Protein AF-A0A6P7H919-F1 (afdb_monomer_lite)

Structure (mmCIF, N/CA/C/O backbone):
data_AF-A0A6P7H919-F1
#
_entry.id   AF-A0A6P7H919-F1
#
loop_
_atom_site.group_PDB
_atom_site.id
_atom_site.type_symbol
_atom_site.label_atom_id
_atom_site.label_alt_id
_atom_site.label_comp_id
_atom_site.label_asym_id
_atom_site.label_entity_id
_atom_site.label_seq_id
_atom_site.pdbx_PDB_ins_code
_atom_site.Cartn_x
_atom_site.Cartn_y
_atom_site.Cartn_z
_atom_site.occupancy
_atom_site.B_iso_or_equiv
_atom_site.auth_seq_id
_atom_site.auth_comp_id
_atom_site.auth_asym_id
_atom_site.auth_atom_id
_atom_site.pdbx_PDB_model_num
ATOM 1 N N . ASP A 1 1 ? 51.868 -1.333 -31.014 1.00 54.66 1 ASP A N 1
ATOM 2 C CA . ASP A 1 1 ? 50.464 -1.769 -31.199 1.00 54.66 1 ASP A CA 1
ATOM 3 C C . ASP A 1 1 ? 49.754 -2.285 -29.950 1.00 54.66 1 ASP A C 1
ATOM 5 O O . ASP A 1 1 ? 48.592 -1.945 -29.772 1.00 54.66 1 ASP A O 1
ATOM 9 N N . LEU A 1 2 ? 50.422 -2.968 -29.011 1.00 53.66 2 LEU A N 1
ATOM 10 C CA . LEU A 1 2 ? 49.782 -3.427 -27.763 1.00 53.66 2 LEU A CA 1
ATOM 11 C C . LEU A 1 2 ? 49.319 -2.273 -26.835 1.00 53.66 2 LEU A C 1
ATOM 13 O O . LEU A 1 2 ? 48.205 -2.287 -26.319 1.00 53.66 2 LEU A O 1
ATOM 17 N N . HIS A 1 3 ? 50.124 -1.213 -26.693 1.00 55.53 3 HIS A N 1
ATOM 18 C CA . HIS A 1 3 ? 49.812 -0.054 -25.835 1.00 55.53 3 HIS A CA 1
ATOM 19 C C . HIS A 1 3 ? 48.612 0.783 -26.335 1.00 55.53 3 HIS A C 1
ATOM 21 O O . HIS A 1 3 ? 47.919 1.405 -25.532 1.00 55.53 3 HIS A O 1
ATOM 27 N N . LYS A 1 4 ? 48.322 0.787 -27.648 1.00 57.50 4 LYS A N 1
ATOM 28 C CA . LYS A 1 4 ? 47.149 1.483 -28.218 1.00 57.50 4 LYS A CA 1
ATOM 29 C C . LYS A 1 4 ? 45.836 0.734 -27.963 1.00 57.50 4 LYS A C 1
ATOM 31 O O . LYS A 1 4 ? 44.796 1.376 -27.897 1.00 57.50 4 LYS A O 1
ATOM 36 N N . SER A 1 5 ? 45.886 -0.589 -27.780 1.00 60.25 5 SER A N 1
ATOM 37 C CA . SER A 1 5 ? 44.698 -1.410 -27.505 1.00 60.25 5 SER A CA 1
ATOM 38 C C . SER A 1 5 ? 44.428 -1.613 -26.009 1.00 60.25 5 SER A C 1
ATOM 40 O O . SER A 1 5 ? 43.283 -1.836 -25.633 1.00 60.25 5 SER A O 1
ATOM 42 N N . ILE A 1 6 ? 45.448 -1.514 -25.147 1.00 66.75 6 ILE A N 1
ATOM 43 C CA . ILE A 1 6 ? 45.303 -1.674 -23.687 1.00 66.75 6 ILE A CA 1
ATOM 44 C C . ILE A 1 6 ? 44.638 -0.450 -23.042 1.00 66.75 6 ILE A C 1
ATOM 46 O O . ILE A 1 6 ? 43.779 -0.606 -22.182 1.00 66.75 6 ILE A O 1
ATOM 50 N N . LEU A 1 7 ? 45.001 0.758 -23.478 1.00 67.06 7 LEU A N 1
ATOM 51 C CA . LEU A 1 7 ? 44.523 2.025 -22.913 1.00 67.06 7 LEU A CA 1
ATOM 52 C C . LEU A 1 7 ? 42.984 2.195 -22.936 1.00 67.06 7 LEU A C 1
ATOM 54 O O . LEU A 1 7 ? 42.427 2.581 -21.909 1.00 67.06 7 LEU A O 1
ATOM 58 N N . PRO A 1 8 ? 42.257 1.870 -24.028 1.00 65.31 8 PRO A N 1
ATOM 59 C CA . PRO A 1 8 ? 40.794 1.926 -24.016 1.00 65.31 8 PRO A CA 1
ATOM 60 C C . PRO A 1 8 ? 40.161 0.826 -23.149 1.00 65.31 8 PRO A C 1
ATOM 62 O O . PRO A 1 8 ? 39.130 1.061 -22.528 1.00 65.31 8 PRO A O 1
ATOM 65 N N . VAL A 1 9 ? 40.779 -0.356 -23.052 1.00 67.62 9 VAL A N 1
ATOM 66 C CA . VAL A 1 9 ? 40.253 -1.479 -22.252 1.00 67.62 9 VAL A CA 1
ATOM 67 C C . VAL A 1 9 ? 40.402 -1.212 -20.753 1.00 67.62 9 VAL A C 1
ATOM 69 O O . VAL A 1 9 ? 39.469 -1.449 -19.986 1.00 67.62 9 VAL A O 1
ATOM 72 N N . THR A 1 10 ? 41.541 -0.668 -20.320 1.00 73.06 10 THR A N 1
ATOM 73 C CA . THR A 1 10 ? 41.746 -0.280 -18.918 1.00 73.06 10 THR A CA 1
ATOM 74 C C . THR A 1 10 ? 40.867 0.907 -18.534 1.00 73.06 10 THR A C 1
ATOM 76 O O . THR A 1 10 ? 40.263 0.880 -17.464 1.00 73.06 10 THR A O 1
ATOM 79 N N . ALA A 1 11 ? 40.702 1.894 -19.422 1.00 66.56 11 ALA A N 1
ATOM 80 C CA . ALA A 1 11 ? 39.763 2.997 -19.219 1.00 66.56 11 ALA A CA 1
ATOM 81 C C . ALA A 1 11 ? 38.312 2.503 -19.078 1.00 66.56 11 ALA A C 1
ATOM 83 O O . ALA A 1 11 ? 37.607 2.947 -18.174 1.00 66.56 11 ALA A O 1
ATOM 84 N N . MET A 1 12 ? 37.888 1.532 -19.897 1.00 64.94 12 MET A N 1
ATOM 85 C CA . MET A 1 12 ? 36.565 0.908 -19.785 1.00 64.94 12 MET A CA 1
ATOM 86 C C . MET A 1 12 ? 36.371 0.182 -18.458 1.00 64.94 12 MET A C 1
ATOM 88 O O . MET A 1 12 ? 35.357 0.392 -17.802 1.00 64.94 12 MET A O 1
ATOM 92 N N . SER A 1 13 ? 37.351 -0.617 -18.030 1.00 68.69 13 SER A N 1
ATOM 93 C CA . SER A 1 13 ? 37.269 -1.353 -16.764 1.00 68.69 13 SER A CA 1
ATOM 94 C C . SER A 1 13 ? 37.198 -0.420 -15.550 1.00 68.69 13 SER A C 1
ATOM 96 O O . SER A 1 13 ? 36.436 -0.680 -14.618 1.00 68.69 13 SER A O 1
ATOM 98 N N . ILE A 1 14 ? 37.972 0.672 -15.558 1.00 72.25 14 ILE A N 1
ATOM 99 C CA . ILE A 1 14 ? 37.976 1.681 -14.488 1.00 72.25 14 ILE A CA 1
ATOM 100 C C . ILE A 1 14 ? 36.636 2.420 -14.452 1.00 72.25 14 ILE A C 1
ATOM 102 O O . ILE A 1 14 ? 36.068 2.621 -13.381 1.00 72.25 14 ILE A O 1
ATOM 106 N N . LEU A 1 15 ? 36.094 2.772 -15.617 1.00 67.69 15 LEU A N 1
ATOM 107 C CA . LEU A 1 15 ? 34.824 3.478 -15.742 1.00 67.69 15 LEU A CA 1
ATOM 108 C C . LEU A 1 15 ? 33.642 2.603 -15.312 1.00 67.69 15 LEU A C 1
ATOM 110 O O . LEU A 1 15 ? 32.792 3.060 -14.555 1.00 67.69 15 LEU A O 1
ATOM 114 N N . THR A 1 16 ? 33.618 1.322 -15.689 1.00 69.06 16 THR A N 1
ATOM 115 C CA . THR A 1 16 ? 32.597 0.378 -15.209 1.00 69.06 16 THR A CA 1
ATOM 116 C C . THR A 1 16 ? 32.689 0.136 -13.704 1.00 69.06 16 THR A C 1
ATOM 118 O O . THR A 1 16 ? 31.658 0.064 -13.040 1.00 69.06 16 THR A O 1
ATOM 121 N N . ALA A 1 17 ? 33.902 0.065 -13.143 1.00 68.62 17 ALA A N 1
ATOM 122 C CA . ALA A 1 17 ? 34.102 -0.091 -11.703 1.00 68.62 17 ALA A CA 1
ATOM 123 C C . ALA A 1 17 ? 33.664 1.162 -10.925 1.00 68.62 17 ALA A C 1
ATOM 125 O O . ALA A 1 17 ? 33.011 1.044 -9.891 1.00 68.62 17 ALA A O 1
ATOM 126 N N . ALA A 1 18 ? 33.954 2.357 -11.449 1.00 65.31 18 ALA A N 1
ATOM 127 C CA . ALA A 1 18 ? 33.509 3.622 -10.872 1.00 65.31 18 ALA A CA 1
ATOM 128 C C . ALA A 1 18 ? 31.978 3.765 -10.914 1.00 65.31 18 ALA A C 1
ATOM 130 O O . ALA A 1 18 ? 31.369 4.154 -9.922 1.00 65.31 18 ALA A O 1
ATOM 131 N N . LEU A 1 19 ? 31.341 3.391 -12.027 1.00 67.88 19 LEU A N 1
ATOM 132 C CA . LEU A 1 19 ? 29.883 3.429 -12.178 1.00 67.88 19 LEU A CA 1
ATOM 133 C C . LEU A 1 19 ? 29.181 2.404 -11.272 1.00 67.88 19 LEU A C 1
ATOM 135 O O . LEU A 1 19 ? 28.144 2.714 -10.694 1.00 67.88 19 LEU A O 1
ATOM 139 N N . PHE A 1 20 ? 29.773 1.224 -11.072 1.00 71.19 20 PHE A N 1
ATOM 140 C CA . PHE A 1 20 ? 29.290 0.235 -10.104 1.00 71.19 20 PHE A CA 1
ATOM 141 C C . PHE A 1 20 ? 29.416 0.726 -8.651 1.00 71.19 20 PHE A C 1
ATOM 143 O O . PHE A 1 20 ? 28.483 0.576 -7.864 1.00 71.19 20 PHE A O 1
ATOM 150 N N . LEU A 1 21 ? 30.529 1.384 -8.306 1.00 69.25 21 LEU A N 1
ATOM 151 C CA . LEU A 1 21 ? 30.731 2.035 -7.006 1.00 69.25 21 LEU A CA 1
ATOM 152 C C . LEU A 1 21 ? 29.724 3.162 -6.752 1.00 69.25 21 LEU A C 1
ATOM 154 O O . LEU A 1 21 ? 29.215 3.278 -5.642 1.00 69.25 21 LEU A O 1
ATOM 158 N N . ILE A 1 22 ? 29.393 3.957 -7.773 1.00 67.69 22 ILE A N 1
ATOM 159 C CA . ILE A 1 22 ? 28.363 5.005 -7.688 1.00 67.69 22 ILE A CA 1
ATOM 160 C C . ILE A 1 22 ? 26.972 4.391 -7.481 1.00 67.69 22 ILE A C 1
ATOM 162 O O . ILE A 1 22 ? 26.182 4.930 -6.713 1.00 67.69 22 ILE A O 1
ATOM 166 N N . LEU A 1 23 ? 26.681 3.249 -8.109 1.00 67.62 23 LEU A N 1
ATOM 167 C CA . LEU A 1 23 ? 25.408 2.534 -7.967 1.00 67.62 23 LEU A CA 1
ATOM 168 C C . LEU A 1 23 ? 25.249 1.924 -6.562 1.00 67.62 23 LEU A C 1
ATOM 170 O O . LEU A 1 23 ? 24.170 1.989 -5.972 1.00 67.62 23 LEU A O 1
ATOM 174 N N . LEU A 1 24 ? 26.340 1.401 -5.993 1.00 70.06 24 LEU A N 1
ATOM 175 C CA . LEU A 1 24 ? 26.410 0.987 -4.589 1.00 70.06 24 LEU A CA 1
ATOM 176 C C . LEU A 1 24 ? 26.258 2.181 -3.638 1.00 70.06 24 LEU A C 1
ATOM 178 O O . LEU A 1 24 ? 25.500 2.104 -2.675 1.00 70.06 24 LEU A O 1
ATOM 182 N N . ALA A 1 25 ? 26.934 3.297 -3.928 1.00 66.88 25 ALA A N 1
ATOM 183 C CA . ALA A 1 25 ? 26.849 4.526 -3.142 1.00 66.88 25 ALA A CA 1
ATOM 184 C C . ALA A 1 25 ? 25.437 5.144 -3.170 1.00 66.88 25 ALA A C 1
ATOM 186 O O . ALA A 1 25 ? 24.974 5.661 -2.157 1.00 66.88 25 ALA A O 1
ATOM 187 N N . SER A 1 26 ? 24.723 5.054 -4.298 1.00 64.75 26 SER A N 1
ATOM 188 C CA . SER A 1 26 ? 23.361 5.584 -4.441 1.00 64.75 26 SER A CA 1
ATOM 189 C C . SER A 1 26 ? 22.301 4.744 -3.725 1.00 64.75 26 SER A C 1
ATOM 191 O O . SER A 1 26 ? 21.194 5.227 -3.517 1.00 64.75 26 SER A O 1
ATOM 193 N N . HIS A 1 27 ? 22.617 3.497 -3.361 1.00 68.94 27 HIS A N 1
ATOM 194 C CA . HIS A 1 27 ? 21.744 2.628 -2.565 1.00 68.94 27 HIS A CA 1
ATOM 195 C C . HIS A 1 27 ? 21.912 2.840 -1.052 1.00 68.94 27 HIS A C 1
ATOM 197 O O . HIS A 1 27 ? 21.235 2.175 -0.266 1.00 68.94 27 HIS A O 1
ATOM 203 N N . PHE A 1 28 ? 22.786 3.758 -0.616 1.00 75.75 28 PHE A N 1
ATOM 204 C CA . PHE A 1 28 ? 22.907 4.075 0.803 1.00 75.75 28 PHE A CA 1
ATOM 205 C C . PHE A 1 28 ? 21.684 4.862 1.306 1.00 75.75 28 PHE A C 1
ATOM 207 O O . PHE A 1 28 ? 21.314 5.875 0.705 1.00 75.75 28 PHE A O 1
ATOM 214 N N . PRO A 1 29 ? 21.100 4.462 2.453 1.00 68.06 29 PRO A N 1
ATOM 215 C CA . PRO A 1 29 ? 19.9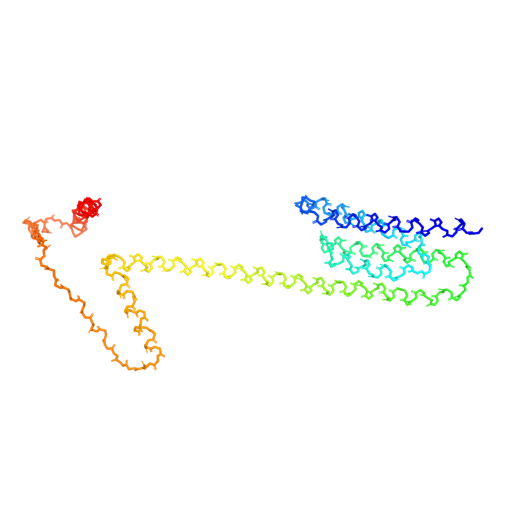11 5.092 3.024 1.00 68.06 29 PRO A CA 1
ATOM 216 C C . PRO A 1 29 ? 19.978 6.629 3.177 1.00 68.06 29 PRO A C 1
ATOM 218 O O . PRO A 1 29 ? 19.001 7.266 2.792 1.00 68.06 29 PRO A O 1
ATOM 221 N N . PRO A 1 30 ? 21.089 7.272 3.612 1.00 66.25 30 PRO A N 1
ATOM 222 C CA . PRO A 1 30 ? 21.135 8.737 3.752 1.00 66.25 30 PRO A CA 1
ATOM 223 C C . PRO A 1 30 ? 21.043 9.509 2.425 1.00 66.25 30 PRO A C 1
ATOM 225 O O . PRO A 1 30 ? 20.627 10.662 2.410 1.00 66.25 30 PRO A O 1
ATOM 228 N N . VAL A 1 31 ? 21.426 8.897 1.300 1.00 65.56 31 VAL A N 1
ATOM 229 C CA . VAL A 1 31 ? 21.299 9.511 -0.036 1.00 65.56 31 VAL A CA 1
ATOM 230 C C . VAL A 1 31 ? 19.865 9.384 -0.555 1.00 65.56 31 VAL A C 1
ATOM 232 O O . VAL A 1 31 ? 19.400 10.243 -1.301 1.00 65.56 31 VAL A O 1
ATOM 235 N N . LEU A 1 32 ? 19.156 8.335 -0.131 1.00 64.44 32 LEU A N 1
ATOM 236 C CA . LEU A 1 32 ? 17.774 8.052 -0.511 1.00 64.44 32 LEU A CA 1
ATOM 237 C C . LEU A 1 32 ? 16.749 8.893 0.269 1.00 64.44 32 LEU A C 1
ATOM 239 O O . LEU A 1 32 ? 15.636 9.081 -0.213 1.00 64.44 32 LEU A O 1
ATOM 243 N N . GLU A 1 33 ? 17.115 9.409 1.448 1.00 76.50 33 GLU A N 1
ATOM 244 C CA . GLU A 1 33 ? 16.242 10.262 2.272 1.00 76.50 33 GLU A CA 1
ATOM 245 C C . GLU A 1 33 ? 15.954 11.630 1.637 1.00 76.50 33 GLU A C 1
ATOM 247 O O . GLU A 1 33 ? 14.913 12.230 1.898 1.00 76.50 33 GLU A O 1
ATOM 252 N N . SER A 1 34 ? 16.851 12.129 0.782 1.00 82.31 34 SER A N 1
ATOM 253 C CA . SER A 1 34 ? 16.663 13.389 0.067 1.00 82.31 34 SER A CA 1
ATOM 254 C C . SER A 1 34 ? 16.408 13.143 -1.414 1.00 82.31 34 SER A C 1
ATOM 256 O O . SER A 1 34 ? 17.284 12.666 -2.139 1.00 82.31 34 SER A O 1
ATOM 258 N N . GLU A 1 35 ? 15.235 13.565 -1.895 1.00 80.94 35 GLU A N 1
ATOM 259 C CA . GLU A 1 35 ? 14.873 13.468 -3.315 1.00 80.94 35 GLU A CA 1
ATOM 260 C C . GLU A 1 35 ? 15.922 14.134 -4.224 1.00 80.94 35 GLU A C 1
ATOM 262 O O . GLU A 1 35 ? 16.258 13.604 -5.280 1.00 80.94 35 GLU A O 1
ATOM 267 N N . ALA A 1 36 ? 16.512 15.257 -3.802 1.00 84.62 36 ALA A N 1
ATOM 268 C CA . ALA A 1 36 ? 17.501 15.986 -4.596 1.00 84.62 36 ALA A CA 1
ATOM 269 C C . ALA A 1 36 ? 18.799 15.187 -4.819 1.00 84.62 36 ALA A C 1
ATOM 271 O O . ALA A 1 36 ? 19.317 15.148 -5.937 1.00 84.62 36 ALA A O 1
ATOM 272 N N . TRP A 1 37 ? 19.316 14.521 -3.782 1.00 83.19 37 TRP A N 1
ATOM 273 C CA . TRP A 1 37 ? 20.546 13.726 -3.880 1.00 83.19 37 TRP A CA 1
ATOM 274 C C . TRP A 1 37 ? 20.334 12.421 -4.657 1.00 83.19 37 TRP A C 1
ATOM 276 O O . TRP A 1 37 ? 21.202 12.022 -5.443 1.00 83.19 37 TRP A O 1
ATOM 286 N N . ALA A 1 38 ? 19.160 11.800 -4.528 1.00 81.56 38 ALA A N 1
ATOM 287 C CA . ALA A 1 38 ? 18.767 10.647 -5.335 1.00 81.56 38 ALA A CA 1
ATOM 288 C C . ALA A 1 38 ? 18.650 11.001 -6.834 1.00 81.56 38 ALA A C 1
ATOM 290 O O . ALA A 1 38 ? 19.143 10.268 -7.696 1.00 81.56 38 ALA A O 1
ATOM 291 N N . LEU A 1 39 ? 18.067 12.161 -7.164 1.00 85.88 39 LEU A N 1
ATOM 292 C CA . LEU A 1 39 ? 17.971 12.656 -8.543 1.00 85.88 39 LEU A CA 1
ATOM 293 C C . LEU A 1 39 ? 19.344 13.025 -9.129 1.00 85.88 39 LEU A C 1
ATOM 295 O O . LEU A 1 39 ? 19.648 12.664 -10.264 1.00 85.88 39 LEU A O 1
ATOM 299 N N . LEU A 1 40 ? 20.196 13.717 -8.369 1.00 85.88 40 LEU A N 1
ATOM 300 C CA . LEU A 1 40 ? 21.532 14.105 -8.835 1.00 85.88 40 LEU A CA 1
ATOM 301 C C . LEU A 1 40 ? 22.430 12.889 -9.083 1.00 85.88 40 LEU A C 1
ATOM 303 O O . LEU A 1 40 ? 23.071 12.801 -10.129 1.00 85.88 40 LEU A O 1
ATOM 307 N N . SER A 1 41 ? 22.456 11.930 -8.156 1.00 82.75 41 SER A N 1
ATOM 308 C CA . SER A 1 41 ? 23.270 10.715 -8.297 1.00 82.75 41 SER A CA 1
ATOM 309 C C . SER A 1 41 ? 22.824 9.852 -9.481 1.00 82.75 41 SER A C 1
ATOM 311 O O . SER A 1 41 ? 23.662 9.392 -10.257 1.00 82.75 41 SER A O 1
ATOM 313 N N . SER A 1 42 ? 21.514 9.696 -9.685 1.00 84.00 42 SER A N 1
ATOM 314 C CA . SER A 1 42 ? 20.961 8.971 -10.834 1.00 84.00 42 SER A CA 1
ATOM 315 C C . SER A 1 42 ? 21.200 9.685 -12.170 1.00 84.00 42 SER A C 1
ATOM 317 O O . SER A 1 42 ? 21.512 9.025 -13.165 1.00 84.00 42 SER A O 1
ATOM 319 N N . LEU A 1 43 ? 21.137 11.019 -12.211 1.00 87.56 43 LEU A N 1
ATOM 320 C CA . LEU A 1 43 ? 21.472 11.807 -13.400 1.00 87.56 43 LEU A CA 1
ATOM 321 C C . LEU A 1 43 ? 22.955 11.676 -13.770 1.00 87.56 43 LEU A C 1
ATOM 323 O O . LEU A 1 43 ? 23.286 11.423 -14.926 1.00 87.56 43 LEU A O 1
ATOM 327 N N . VAL A 1 44 ? 23.854 11.802 -12.790 1.00 86.06 44 VAL A N 1
ATOM 328 C CA . VAL A 1 44 ? 25.304 11.666 -13.005 1.00 86.06 44 VAL A CA 1
ATOM 329 C C . VAL A 1 44 ? 25.657 10.250 -13.454 1.00 86.06 44 VAL A C 1
ATOM 331 O O . VAL A 1 44 ? 26.433 10.084 -14.393 1.00 86.06 44 VAL A O 1
ATOM 334 N N . LEU A 1 45 ? 25.054 9.230 -12.839 1.00 83.50 45 LEU A N 1
ATOM 335 C CA . LEU A 1 45 ? 25.260 7.837 -13.222 1.00 83.50 45 LEU A CA 1
ATOM 336 C C . LEU A 1 45 ? 24.786 7.579 -14.659 1.00 83.50 45 LEU A C 1
ATOM 338 O O . LEU A 1 45 ? 25.532 7.024 -15.462 1.00 83.50 45 LEU A O 1
ATOM 342 N N . THR A 1 46 ? 23.574 8.011 -15.013 1.00 85.88 46 THR A N 1
ATOM 343 C CA . THR A 1 46 ? 23.021 7.800 -16.362 1.00 85.88 46 THR A CA 1
ATOM 344 C C . THR A 1 46 ? 23.804 8.553 -17.432 1.00 85.88 46 THR A C 1
ATOM 346 O O . THR A 1 46 ? 24.138 7.963 -18.461 1.00 85.88 46 THR A O 1
ATOM 349 N N . ALA A 1 47 ? 24.173 9.812 -17.187 1.00 85.88 47 ALA A N 1
ATOM 350 C CA . ALA A 1 47 ? 25.017 10.591 -18.091 1.00 85.88 47 ALA A CA 1
ATOM 351 C C . ALA A 1 47 ? 26.421 9.978 -18.232 1.00 85.88 47 ALA A C 1
ATOM 353 O O . ALA A 1 47 ? 26.925 9.850 -19.347 1.00 85.88 47 ALA A O 1
ATOM 354 N N . GLY A 1 48 ? 27.020 9.536 -17.121 1.00 82.62 48 GLY A N 1
ATOM 355 C CA . GLY A 1 48 ? 28.335 8.900 -17.088 1.00 82.62 48 GLY A CA 1
ATOM 356 C C . GLY A 1 48 ? 28.378 7.587 -17.869 1.00 82.62 48 GLY A C 1
ATOM 357 O O . GLY A 1 48 ? 29.244 7.424 -18.726 1.00 82.62 48 GLY A O 1
ATOM 358 N N . VAL A 1 49 ? 27.417 6.678 -17.644 1.00 81.50 49 VAL A N 1
ATOM 359 C CA . VAL A 1 49 ? 27.311 5.420 -18.411 1.00 81.50 49 VAL A CA 1
ATOM 360 C C . VAL A 1 49 ? 27.047 5.717 -19.888 1.00 81.50 49 VAL A C 1
ATOM 362 O O . VAL A 1 49 ? 27.662 5.104 -20.755 1.00 81.50 49 VAL A O 1
ATOM 365 N N . THR A 1 50 ? 26.161 6.663 -20.205 1.00 85.06 50 THR A N 1
ATOM 366 C CA . THR A 1 50 ? 25.828 6.975 -21.604 1.00 85.06 50 THR A CA 1
ATOM 367 C C . THR A 1 50 ? 27.039 7.537 -22.345 1.00 85.06 50 THR A C 1
ATOM 369 O O . THR A 1 50 ? 27.360 7.058 -23.429 1.00 85.06 50 THR A O 1
ATOM 372 N N . ALA A 1 51 ? 27.764 8.488 -21.747 1.00 82.81 51 ALA A N 1
ATOM 373 C CA . ALA A 1 51 ? 28.985 9.046 -22.322 1.00 82.81 51 ALA A CA 1
ATOM 374 C C . ALA A 1 51 ? 30.091 7.988 -22.465 1.00 82.81 51 ALA A C 1
ATOM 376 O O . ALA A 1 51 ? 30.735 7.919 -23.510 1.00 82.81 51 ALA A O 1
ATOM 377 N N . ALA A 1 52 ? 30.263 7.124 -21.457 1.00 78.50 52 ALA A N 1
ATOM 378 C CA . ALA A 1 52 ? 31.189 5.992 -21.491 1.00 78.50 52 ALA A CA 1
ATOM 379 C C . ALA A 1 52 ? 30.935 5.082 -22.698 1.00 78.50 52 ALA A C 1
ATOM 381 O O . ALA A 1 52 ? 31.840 4.789 -23.478 1.00 78.50 52 ALA A O 1
ATOM 382 N N . MET A 1 53 ? 29.683 4.656 -22.864 1.00 77.56 53 MET A N 1
ATOM 383 C CA . MET A 1 53 ? 29.296 3.724 -23.919 1.00 77.56 53 MET A CA 1
ATOM 384 C C . MET A 1 53 ? 29.363 4.380 -25.300 1.00 77.56 53 MET A C 1
ATOM 386 O O . MET A 1 53 ? 29.790 3.742 -26.258 1.00 77.56 53 MET A O 1
ATOM 390 N N . LEU A 1 54 ? 29.015 5.662 -25.400 1.00 78.00 54 LEU A N 1
ATOM 391 C CA . LEU A 1 54 ? 29.039 6.404 -26.656 1.00 78.00 54 LEU A CA 1
ATOM 392 C C . LEU A 1 54 ? 30.462 6.673 -27.165 1.00 78.00 54 LEU A C 1
ATOM 394 O O . LEU A 1 54 ? 30.711 6.582 -28.363 1.00 78.00 54 LEU A O 1
ATOM 398 N N . LEU A 1 55 ? 31.390 6.992 -26.258 1.00 73.69 55 LEU A N 1
ATOM 399 C CA . LEU A 1 55 ? 32.767 7.342 -26.606 1.00 73.69 55 LEU A CA 1
ATOM 400 C C . LEU A 1 55 ? 33.676 6.116 -26.772 1.00 73.69 55 LEU A C 1
ATOM 402 O O . LEU A 1 55 ? 34.592 6.160 -27.589 1.00 73.69 55 LEU A O 1
ATOM 406 N N . LEU A 1 56 ? 33.454 5.034 -26.010 1.00 67.38 56 LEU A N 1
ATOM 407 C CA . LEU A 1 56 ? 34.384 3.896 -25.965 1.00 67.38 56 LEU A CA 1
ATOM 408 C C . LEU A 1 56 ? 33.847 2.600 -26.599 1.00 67.38 56 LEU A C 1
ATOM 410 O O . LEU A 1 56 ? 34.660 1.762 -26.986 1.00 67.38 56 LEU A O 1
ATOM 414 N N . ALA A 1 57 ? 32.527 2.391 -26.725 1.00 63.53 57 ALA A N 1
ATOM 415 C CA . ALA A 1 57 ? 31.984 1.096 -27.170 1.00 63.53 57 ALA A CA 1
ATOM 416 C C . ALA A 1 57 ? 31.765 0.968 -28.693 1.00 63.53 57 ALA A C 1
ATOM 418 O O . ALA A 1 57 ? 31.556 -0.147 -29.180 1.00 63.53 57 ALA A O 1
ATOM 419 N N . GLY A 1 58 ? 31.833 2.066 -29.460 1.00 66.19 58 GLY A N 1
ATOM 420 C CA . GLY A 1 58 ? 31.729 2.057 -30.927 1.00 66.19 58 GLY A CA 1
ATOM 421 C C . GLY A 1 58 ? 30.573 1.184 -31.449 1.00 66.19 58 GLY A C 1
ATOM 422 O O . GLY A 1 58 ? 29.413 1.402 -31.111 1.00 66.19 58 GLY A O 1
ATOM 423 N N . ARG A 1 59 ? 30.894 0.142 -32.234 1.00 62.25 59 ARG A N 1
ATOM 424 C CA . ARG A 1 59 ? 29.932 -0.796 -32.860 1.00 62.25 59 ARG A CA 1
ATOM 425 C C . ARG A 1 59 ? 29.148 -1.691 -31.882 1.00 62.25 59 ARG A C 1
ATOM 427 O O . ARG A 1 59 ? 28.170 -2.305 -32.300 1.00 62.25 59 ARG A O 1
ATOM 434 N N . HIS A 1 60 ? 29.557 -1.793 -30.614 1.00 69.69 60 HIS A N 1
ATOM 435 C CA . HIS A 1 60 ? 28.912 -2.632 -29.590 1.00 69.69 60 HIS A CA 1
ATOM 436 C C . HIS A 1 60 ? 28.059 -1.839 -28.584 1.00 69.69 60 HIS A C 1
ATOM 438 O O . HIS A 1 60 ? 27.527 -2.425 -27.644 1.00 69.69 60 HIS A O 1
ATOM 444 N N . ALA A 1 61 ? 27.867 -0.534 -28.801 1.00 72.81 61 ALA A N 1
ATOM 445 C CA . ALA A 1 61 ? 27.069 0.343 -27.944 1.00 72.81 61 ALA A CA 1
ATOM 446 C C . ALA A 1 61 ? 25.577 -0.036 -27.722 1.00 72.81 61 ALA A C 1
ATOM 448 O O . ALA A 1 61 ? 25.084 0.242 -26.626 1.00 72.81 61 ALA A O 1
ATOM 449 N N . PRO A 1 62 ? 24.823 -0.675 -28.648 1.00 77.56 62 PRO A N 1
ATOM 450 C CA . PRO A 1 62 ? 23.375 -0.849 -28.452 1.00 77.56 62 PRO A CA 1
ATOM 451 C C . PRO A 1 62 ? 22.998 -1.846 -27.339 1.00 77.56 62 PRO A C 1
ATOM 453 O O . PRO A 1 62 ? 22.003 -1.641 -26.649 1.00 77.56 62 PRO A O 1
ATOM 456 N N . LEU A 1 63 ? 23.798 -2.896 -27.105 1.00 79.56 63 LEU A N 1
ATOM 457 C CA . LEU A 1 63 ? 23.569 -3.896 -26.044 1.00 79.56 63 LEU A CA 1
ATOM 458 C C . LEU A 1 63 ? 23.640 -3.322 -24.613 1.00 79.56 63 LEU A C 1
ATOM 460 O O . LEU A 1 63 ? 22.687 -3.514 -23.855 1.00 79.56 63 LEU A O 1
ATOM 464 N N . PRO A 1 64 ? 24.707 -2.608 -24.206 1.00 81.94 64 PRO A N 1
ATOM 465 C CA . PRO A 1 64 ? 24.764 -2.006 -22.876 1.00 81.94 64 PRO A CA 1
ATOM 466 C C . PRO A 1 64 ? 23.738 -0.880 -22.702 1.00 81.94 64 PRO A C 1
ATOM 468 O O . PRO A 1 64 ? 23.208 -0.710 -21.606 1.00 81.94 64 PRO A O 1
ATOM 471 N N . LEU A 1 65 ? 23.397 -0.147 -23.768 1.00 84.50 65 LEU A N 1
ATOM 472 C CA . LEU A 1 65 ? 22.354 0.879 -23.709 1.00 84.50 65 LEU A CA 1
ATOM 473 C C . LEU A 1 65 ? 20.956 0.285 -23.528 1.00 84.50 65 LEU A C 1
ATOM 475 O O . LEU A 1 65 ? 20.156 0.850 -22.791 1.00 84.50 65 LEU A O 1
ATOM 479 N N . PHE A 1 66 ? 20.675 -0.879 -24.115 1.00 86.88 66 PHE A N 1
ATOM 480 C CA . PHE A 1 66 ? 19.441 -1.619 -23.850 1.00 86.88 66 PHE A CA 1
ATOM 481 C C . PHE A 1 66 ? 19.297 -1.965 -22.360 1.00 86.88 66 PHE A C 1
ATOM 483 O O . PHE A 1 66 ? 18.258 -1.692 -21.757 1.00 86.88 66 PHE A O 1
ATOM 490 N N . ALA A 1 67 ? 20.356 -2.495 -21.740 1.00 85.50 67 ALA A N 1
ATOM 491 C CA . ALA A 1 67 ? 20.362 -2.791 -20.308 1.00 85.50 67 ALA A CA 1
ATOM 492 C C . ALA A 1 67 ? 20.223 -1.517 -19.451 1.00 85.50 67 ALA A C 1
ATOM 494 O O . ALA A 1 67 ? 19.462 -1.505 -18.482 1.00 85.50 67 ALA A O 1
ATOM 495 N N . LEU A 1 68 ? 20.901 -0.429 -19.836 1.00 87.00 68 LEU A N 1
ATOM 496 C CA . LEU A 1 68 ? 20.805 0.867 -19.161 1.00 87.00 68 LEU A CA 1
ATOM 497 C C . LEU A 1 68 ? 19.381 1.438 -19.216 1.00 87.00 68 LEU A C 1
ATOM 499 O O . LEU A 1 68 ? 18.880 1.909 -18.200 1.00 87.00 68 LEU A O 1
ATOM 503 N N . LEU A 1 69 ? 18.709 1.373 -20.369 1.00 89.94 69 LEU A N 1
ATOM 504 C CA . LEU A 1 69 ? 17.332 1.849 -20.519 1.00 89.94 69 LEU A CA 1
ATOM 505 C C . LEU A 1 69 ? 16.366 1.081 -19.619 1.00 89.94 69 LEU A C 1
ATOM 507 O O . LEU A 1 69 ? 15.508 1.696 -18.987 1.00 89.94 69 LEU A O 1
ATOM 511 N N . ILE A 1 70 ? 16.523 -0.239 -19.504 1.00 89.31 70 ILE A N 1
ATOM 512 C CA . ILE A 1 70 ? 15.734 -1.028 -18.552 1.00 89.31 70 ILE A CA 1
ATOM 513 C C . ILE A 1 70 ? 16.040 -0.574 -17.119 1.00 89.31 70 ILE A C 1
ATOM 515 O O . ILE A 1 70 ? 15.109 -0.291 -16.368 1.00 89.31 70 ILE A O 1
ATOM 519 N N . ALA A 1 71 ? 17.315 -0.421 -16.751 1.00 87.31 71 ALA A N 1
ATOM 520 C CA . ALA A 1 71 ? 17.711 0.005 -15.408 1.00 87.31 71 ALA A CA 1
ATOM 521 C C . ALA A 1 71 ? 17.172 1.399 -15.027 1.00 87.31 71 ALA A C 1
ATOM 523 O O . ALA A 1 71 ? 16.722 1.584 -13.897 1.00 87.31 71 ALA A O 1
ATOM 524 N N . ILE A 1 72 ? 17.145 2.357 -15.964 1.00 89.00 72 ILE A N 1
ATOM 525 C CA . ILE A 1 72 ? 16.577 3.703 -15.756 1.00 89.00 72 ILE A CA 1
ATOM 526 C C . ILE A 1 72 ? 15.103 3.629 -15.345 1.00 89.00 72 ILE A C 1
ATOM 528 O O . ILE A 1 72 ? 14.666 4.382 -14.474 1.00 89.00 72 ILE A O 1
ATOM 532 N N . HIS A 1 73 ? 14.331 2.722 -15.946 1.00 89.06 73 HIS A N 1
ATOM 533 C CA . HIS A 1 73 ? 12.907 2.597 -15.641 1.00 89.06 73 HIS A CA 1
ATOM 534 C C . HIS A 1 73 ? 12.636 1.788 -14.370 1.00 89.06 73 HIS A C 1
ATOM 536 O O . HIS A 1 73 ? 11.658 2.087 -13.680 1.00 89.06 73 HIS A O 1
ATOM 542 N N . THR A 1 74 ? 13.465 0.782 -14.066 1.00 86.94 74 THR A N 1
ATOM 543 C CA . THR A 1 74 ? 13.157 -0.231 -13.043 1.00 86.94 74 THR A CA 1
ATOM 544 C C . THR A 1 74 ? 13.939 -0.097 -11.737 1.00 86.94 74 THR A C 1
ATOM 546 O O . THR A 1 74 ? 13.377 -0.405 -10.691 1.00 86.94 74 THR A O 1
ATOM 549 N N . MET A 1 75 ? 15.197 0.355 -11.773 1.00 83.19 75 MET A N 1
ATOM 550 C CA . MET A 1 75 ? 16.116 0.312 -10.621 1.00 83.19 75 MET A CA 1
ATOM 551 C C . MET A 1 75 ? 16.455 1.691 -10.052 1.00 83.19 75 MET A C 1
ATOM 553 O O . MET A 1 75 ? 16.917 1.792 -8.919 1.00 83.19 75 MET A O 1
ATOM 557 N N . LEU A 1 76 ? 16.257 2.760 -10.825 1.00 82.31 76 LEU A N 1
ATOM 558 C CA . LEU A 1 76 ? 16.582 4.111 -10.378 1.00 82.31 76 LEU A CA 1
ATOM 559 C C . LEU A 1 76 ? 15.396 4.755 -9.629 1.00 82.31 76 LEU A C 1
ATOM 561 O O . LEU A 1 76 ? 14.264 4.707 -10.126 1.00 82.31 76 LEU A O 1
ATOM 565 N N . PRO A 1 77 ? 15.642 5.426 -8.484 1.00 82.31 77 PRO A N 1
ATOM 566 C CA . PRO A 1 77 ? 14.622 6.110 -7.683 1.00 82.31 77 PRO A CA 1
ATOM 567 C C . PRO A 1 77 ? 14.224 7.459 -8.314 1.00 82.31 77 PRO A C 1
ATOM 569 O O . PRO A 1 77 ? 14.339 8.521 -7.713 1.00 82.31 77 PRO A O 1
ATOM 572 N N . LEU A 1 78 ? 13.796 7.428 -9.575 1.00 84.50 78 LEU A N 1
ATOM 573 C CA . LEU A 1 78 ? 13.395 8.596 -10.358 1.00 84.50 78 LEU A CA 1
ATOM 574 C C . LEU A 1 78 ? 11.872 8.717 -10.410 1.00 84.50 78 LEU A C 1
ATOM 576 O O . LEU A 1 78 ? 11.158 7.711 -10.411 1.00 84.50 78 LEU A O 1
ATOM 580 N N . SER A 1 79 ? 11.363 9.942 -10.555 1.00 88.38 79 SER A N 1
ATOM 581 C CA . SER A 1 79 ? 9.959 10.161 -10.910 1.00 88.38 79 SER A CA 1
ATOM 582 C C . SER A 1 79 ? 9.675 9.678 -12.341 1.00 88.38 79 SER A C 1
ATOM 584 O O . SER A 1 79 ? 10.568 9.638 -13.192 1.00 88.38 79 SER A O 1
ATOM 586 N N . ARG A 1 80 ? 8.415 9.326 -12.635 1.00 88.38 80 ARG A N 1
ATOM 587 C CA . ARG A 1 80 ? 8.007 8.803 -13.957 1.00 88.38 80 ARG A CA 1
ATOM 588 C C . ARG A 1 80 ? 8.397 9.742 -15.102 1.00 88.38 80 ARG A C 1
ATOM 590 O O . ARG A 1 80 ? 8.909 9.291 -16.121 1.00 88.38 80 ARG A O 1
ATOM 597 N N . ALA A 1 81 ? 8.176 11.044 -14.917 1.00 90.69 81 ALA A N 1
ATOM 598 C CA . ALA A 1 81 ? 8.481 12.056 -15.923 1.00 90.69 81 ALA A CA 1
ATOM 599 C C . ALA A 1 81 ? 9.991 12.182 -16.176 1.00 90.69 81 ALA A C 1
ATOM 601 O O . ALA A 1 81 ? 10.414 12.253 -17.327 1.00 90.69 81 ALA A O 1
ATOM 602 N N . VAL A 1 82 ? 10.808 12.151 -15.116 1.00 91.19 82 VAL A N 1
ATOM 603 C CA . VAL A 1 82 ? 12.269 12.261 -15.235 1.00 91.19 82 VAL A CA 1
ATOM 604 C C . VAL A 1 82 ? 12.867 11.006 -15.873 1.00 91.19 82 VAL A C 1
ATOM 606 O O . VAL A 1 82 ? 13.716 11.124 -16.751 1.00 91.19 82 VAL A O 1
ATOM 609 N N . ALA A 1 83 ? 12.388 9.811 -15.512 1.00 90.88 83 ALA A N 1
ATOM 610 C CA . ALA A 1 83 ? 12.829 8.560 -16.135 1.00 90.88 83 ALA A CA 1
ATOM 611 C C . ALA A 1 83 ? 12.509 8.520 -17.642 1.00 90.88 83 ALA A C 1
ATOM 613 O O . ALA A 1 83 ? 13.369 8.162 -18.448 1.00 90.88 83 ALA A O 1
ATOM 614 N N . MET A 1 84 ? 11.308 8.967 -18.031 1.00 92.31 84 MET A N 1
ATOM 615 C CA . MET A 1 84 ? 10.910 9.113 -19.437 1.00 92.31 84 MET A CA 1
ATOM 616 C C . MET A 1 84 ? 11.801 10.108 -20.183 1.00 92.31 84 MET A C 1
ATOM 618 O O . MET A 1 84 ? 12.328 9.789 -21.249 1.00 92.31 84 MET A O 1
ATOM 622 N N . ALA A 1 85 ? 12.015 11.296 -19.611 1.00 93.06 85 ALA A N 1
ATOM 623 C CA . ALA A 1 85 ? 12.877 12.311 -20.205 1.00 93.06 85 ALA A CA 1
ATOM 624 C C . ALA A 1 85 ? 14.305 11.778 -20.401 1.00 93.06 85 ALA A C 1
ATOM 626 O O . ALA A 1 85 ? 14.835 11.853 -21.506 1.00 93.06 85 ALA A O 1
ATOM 627 N N . LEU A 1 86 ? 14.895 11.142 -19.384 1.00 91.62 86 LEU A N 1
ATOM 628 C CA . LEU A 1 86 ? 16.235 10.558 -19.481 1.00 91.62 86 LEU A CA 1
ATOM 629 C C . LEU A 1 86 ? 16.315 9.450 -20.532 1.00 91.62 86 LEU A C 1
ATOM 631 O O . LEU A 1 86 ? 17.236 9.460 -21.345 1.00 91.62 86 LEU A O 1
ATOM 635 N N . SER A 1 87 ? 15.339 8.540 -20.583 1.00 92.31 87 SER A N 1
ATOM 636 C CA . SER A 1 87 ? 15.296 7.505 -21.619 1.00 92.31 87 SER A CA 1
ATOM 637 C C . SER A 1 87 ? 15.241 8.109 -23.021 1.00 92.31 87 SER A C 1
ATOM 639 O O . SER A 1 87 ? 15.993 7.672 -23.892 1.00 92.31 87 SER A O 1
ATOM 641 N N . THR A 1 88 ? 14.396 9.120 -23.246 1.00 92.62 88 THR A N 1
ATOM 642 C CA . THR A 1 88 ? 14.312 9.780 -24.557 1.00 92.62 88 THR A CA 1
ATOM 643 C C . THR A 1 88 ? 15.621 10.483 -24.915 1.00 92.62 88 THR A C 1
ATOM 645 O O . THR A 1 88 ? 16.136 10.265 -26.009 1.00 92.62 88 THR A O 1
ATOM 648 N N . ILE A 1 89 ? 16.236 11.218 -23.982 1.00 93.06 89 ILE A N 1
ATOM 649 C CA . ILE A 1 89 ? 17.529 11.888 -24.191 1.00 93.06 89 ILE A CA 1
ATOM 650 C C . ILE A 1 89 ? 18.621 10.875 -24.555 1.00 93.06 89 ILE A C 1
ATOM 652 O O . ILE A 1 89 ? 19.343 11.090 -25.526 1.00 93.06 89 ILE A O 1
ATOM 656 N N . VAL A 1 90 ? 18.715 9.750 -23.840 1.00 90.75 90 VAL A N 1
ATOM 657 C CA . VAL A 1 90 ? 19.702 8.691 -24.116 1.00 90.75 90 VAL A CA 1
ATOM 658 C C . VAL A 1 90 ? 19.493 8.086 -25.509 1.00 90.75 90 VAL A C 1
ATOM 660 O O . VAL A 1 90 ? 20.455 7.939 -26.265 1.00 90.75 90 VAL A O 1
ATOM 663 N N . THR A 1 91 ? 18.246 7.782 -25.890 1.00 91.38 91 THR A N 1
ATOM 664 C CA . THR A 1 91 ? 17.942 7.230 -27.225 1.00 91.38 91 THR A CA 1
ATOM 665 C C . THR A 1 91 ? 18.248 8.212 -28.359 1.00 91.38 91 THR A C 1
ATOM 667 O O . THR A 1 91 ? 18.840 7.815 -29.364 1.00 91.38 91 THR A O 1
ATOM 670 N N . VAL A 1 92 ? 17.913 9.497 -28.191 1.00 92.25 92 VAL A N 1
ATOM 671 C CA . VAL A 1 92 ? 18.187 10.552 -29.178 1.00 92.25 92 VAL A CA 1
ATOM 672 C C . VAL A 1 92 ? 19.686 10.813 -29.292 1.00 92.25 92 VAL A C 1
ATOM 674 O O . VAL A 1 92 ? 20.192 10.921 -30.406 1.00 92.25 92 VAL A O 1
ATOM 677 N N . ALA A 1 93 ? 20.410 10.858 -28.171 1.00 89.88 93 ALA A N 1
ATOM 678 C CA . ALA A 1 93 ? 21.859 11.032 -28.162 1.00 89.88 93 ALA A CA 1
ATOM 679 C C . ALA A 1 93 ? 22.564 9.886 -28.903 1.00 89.88 93 ALA A C 1
ATOM 681 O O . ALA A 1 93 ? 23.384 10.140 -29.784 1.00 89.88 93 ALA A O 1
ATOM 682 N N . HIS A 1 94 ? 22.188 8.630 -28.627 1.00 88.06 94 HIS A N 1
ATOM 683 C CA . HIS A 1 94 ? 22.723 7.482 -29.361 1.00 88.06 94 HIS A CA 1
ATOM 684 C C . HIS A 1 94 ? 22.417 7.569 -30.860 1.00 88.06 94 HIS A C 1
ATOM 686 O O . HIS A 1 94 ? 23.299 7.318 -31.683 1.00 88.06 94 HIS A O 1
ATOM 692 N N . LEU A 1 95 ? 21.183 7.926 -31.231 1.00 88.88 95 LEU A N 1
ATOM 693 C CA . LEU A 1 95 ? 20.781 8.041 -32.630 1.00 88.88 95 LEU A CA 1
ATOM 694 C C . LEU A 1 95 ? 21.567 9.142 -33.354 1.00 88.88 95 LEU A C 1
ATOM 696 O O . LEU A 1 95 ? 22.104 8.895 -34.431 1.00 88.88 95 LEU A O 1
ATOM 700 N N . ALA A 1 96 ? 21.694 10.324 -32.747 1.00 89.06 96 ALA A N 1
ATOM 701 C CA . ALA A 1 96 ? 22.433 11.453 -33.304 1.00 89.06 96 ALA A CA 1
ATOM 702 C C . ALA A 1 96 ? 23.905 11.100 -33.550 1.00 89.06 96 ALA A C 1
ATOM 704 O O . ALA A 1 96 ? 24.428 11.328 -34.641 1.00 89.06 96 ALA A O 1
ATOM 705 N N . THR A 1 97 ? 24.562 10.474 -32.574 1.00 84.81 97 THR A N 1
ATOM 706 C CA . THR A 1 97 ? 25.960 10.058 -32.707 1.00 84.81 97 THR A CA 1
ATOM 707 C C . THR A 1 97 ? 26.133 8.909 -33.696 1.00 84.81 97 THR A C 1
ATOM 709 O O . THR A 1 97 ? 27.063 8.936 -34.500 1.00 84.81 97 THR A O 1
ATOM 712 N N . SER A 1 98 ? 25.215 7.939 -33.714 1.00 84.19 98 SER A N 1
ATOM 713 C CA . SER A 1 98 ? 25.226 6.846 -34.696 1.00 84.19 98 SER A CA 1
ATOM 714 C C . SER A 1 98 ? 25.064 7.360 -36.125 1.00 84.19 98 SER A C 1
ATOM 716 O O . SER A 1 98 ? 25.719 6.858 -37.033 1.00 84.19 98 SER A O 1
ATOM 718 N N . ILE A 1 99 ? 24.224 8.375 -36.343 1.00 85.50 99 ILE A N 1
ATOM 719 C CA . ILE A 1 99 ? 24.069 9.023 -37.649 1.00 85.50 99 ILE A CA 1
ATOM 720 C C . ILE A 1 99 ? 25.336 9.812 -38.008 1.00 85.50 99 ILE A C 1
ATOM 722 O O . ILE A 1 99 ? 25.841 9.665 -39.119 1.00 85.50 99 ILE A O 1
ATOM 726 N N . ALA A 1 100 ? 25.887 10.594 -37.074 1.00 85.56 100 ALA A N 1
ATOM 727 C CA . ALA A 1 100 ? 27.090 11.397 -37.301 1.00 85.56 100 ALA A CA 1
ATOM 728 C C . ALA A 1 100 ? 28.310 10.544 -37.693 1.00 85.56 100 ALA A C 1
ATOM 730 O O . ALA A 1 100 ? 28.996 10.870 -38.662 1.00 85.56 100 ALA A O 1
ATOM 731 N N . TYR A 1 101 ? 28.544 9.419 -37.005 1.00 81.25 101 TYR A N 1
ATOM 732 C CA . TYR A 1 101 ? 29.619 8.488 -37.364 1.00 81.25 101 TYR A CA 1
ATOM 733 C C . TYR A 1 101 ? 29.429 7.898 -38.767 1.00 81.25 101 TYR A C 1
ATOM 735 O O . TYR A 1 101 ? 30.384 7.830 -39.535 1.00 81.25 101 TYR A O 1
ATOM 743 N N . ARG A 1 102 ? 28.198 7.520 -39.137 1.00 80.62 102 ARG A N 1
ATOM 744 C CA . ARG A 1 102 ? 27.904 6.903 -40.443 1.00 80.62 102 ARG A CA 1
ATOM 745 C C . ARG A 1 102 ? 28.002 7.895 -41.610 1.00 80.62 102 ARG A C 1
ATOM 747 O O . ARG A 1 102 ? 28.435 7.493 -42.685 1.00 80.62 102 ARG A O 1
ATOM 754 N N . ILE A 1 103 ? 27.655 9.171 -41.398 1.00 81.00 103 ILE A N 1
ATOM 755 C CA . ILE A 1 103 ? 27.860 10.243 -42.392 1.00 81.00 103 ILE A CA 1
ATOM 756 C C . ILE A 1 103 ? 29.355 10.440 -42.666 1.00 81.00 103 ILE A C 1
ATOM 758 O O . ILE A 1 103 ? 29.746 10.604 -43.819 1.00 81.00 103 ILE A O 1
ATOM 762 N N . ASN A 1 104 ? 30.188 10.398 -41.623 1.00 80.81 104 ASN A N 1
ATOM 763 C CA . ASN A 1 104 ? 31.628 10.609 -41.751 1.00 80.81 104 ASN A CA 1
ATOM 764 C C . ASN A 1 104 ? 32.360 9.420 -42.406 1.00 80.81 104 ASN A C 1
ATOM 766 O O . ASN A 1 104 ? 33.346 9.627 -43.105 1.00 80.81 104 ASN A O 1
ATOM 770 N N . ASP A 1 105 ? 31.872 8.190 -42.210 1.00 75.75 105 ASP A N 1
ATOM 771 C CA . ASP A 1 105 ? 32.488 6.971 -42.764 1.00 75.75 105 ASP A CA 1
ATOM 772 C C . ASP A 1 105 ? 32.120 6.696 -44.238 1.00 75.75 105 ASP A C 1
ATOM 774 O O . ASP A 1 105 ? 32.789 5.910 -44.902 1.00 75.75 105 ASP A O 1
ATOM 778 N N . GLY A 1 106 ? 31.058 7.306 -44.783 1.00 65.56 106 GLY A N 1
ATOM 779 C CA . GLY A 1 106 ? 30.723 7.256 -46.220 1.00 65.56 106 GLY A CA 1
ATOM 780 C C . GLY A 1 106 ? 30.317 5.885 -46.801 1.00 65.56 106 GLY A C 1
ATOM 781 O O . GLY A 1 106 ? 30.086 5.779 -48.006 1.00 65.56 106 GLY A O 1
ATOM 782 N N . VAL A 1 107 ? 30.201 4.827 -45.987 1.00 63.19 107 VAL A N 1
ATOM 783 C CA . VAL A 1 107 ? 29.873 3.463 -46.448 1.00 63.19 107 VAL A CA 1
ATOM 784 C C . VAL A 1 107 ? 28.358 3.189 -46.405 1.00 63.19 107 VAL A C 1
ATOM 786 O O . VAL A 1 107 ? 27.743 3.160 -45.339 1.00 63.19 107 VAL A O 1
ATOM 789 N N . LEU A 1 108 ? 27.751 2.900 -47.565 1.00 56.22 108 LEU A N 1
ATOM 790 C CA . LEU A 1 108 ? 26.300 2.691 -47.741 1.00 56.22 108 LEU A CA 1
ATOM 791 C C . LEU A 1 108 ? 25.726 1.489 -46.953 1.00 56.22 108 LEU A C 1
ATOM 793 O O . LEU A 1 108 ? 24.571 1.521 -46.527 1.00 56.22 108 LEU A O 1
ATOM 797 N N . THR A 1 109 ? 26.525 0.441 -46.708 1.00 60.28 109 THR A N 1
ATOM 798 C CA . THR A 1 109 ? 26.103 -0.762 -45.956 1.00 60.28 109 THR A CA 1
ATOM 799 C C . THR A 1 109 ? 25.814 -0.485 -44.477 1.00 60.28 109 THR A C 1
ATOM 801 O O . THR A 1 109 ? 25.108 -1.264 -43.837 1.00 60.28 109 THR A O 1
ATOM 804 N N . ASN A 1 110 ? 26.268 0.650 -43.936 1.00 67.56 110 ASN A N 1
ATOM 805 C CA . ASN A 1 110 ? 26.041 1.017 -42.541 1.00 67.56 110 ASN A CA 1
ATOM 806 C C . ASN A 1 110 ? 24.617 1.536 -42.260 1.00 67.56 110 ASN A C 1
ATOM 808 O O . ASN A 1 110 ? 24.203 1.524 -41.104 1.00 67.56 110 ASN A O 1
ATOM 812 N N . TYR A 1 111 ? 23.828 1.959 -43.252 1.00 74.06 111 TYR A N 1
ATOM 813 C CA . TYR A 1 111 ? 22.487 2.504 -42.980 1.00 74.06 111 TYR A CA 1
ATOM 814 C C . TYR A 1 111 ? 21.449 1.428 -42.629 1.00 74.06 111 TYR A C 1
ATOM 816 O O . TYR A 1 111 ? 20.589 1.662 -41.781 1.00 74.06 111 TYR A O 1
ATOM 824 N N . MET A 1 112 ? 21.561 0.220 -43.194 1.00 78.56 112 MET A N 1
ATOM 825 C CA . MET A 1 112 ? 20.648 -0.892 -42.877 1.00 78.56 112 MET A CA 1
ATOM 826 C C . MET A 1 112 ? 20.772 -1.377 -41.424 1.00 78.56 112 MET A C 1
ATOM 828 O O . MET A 1 112 ? 19.806 -1.903 -40.878 1.00 78.56 112 MET A O 1
ATOM 832 N N . GLN A 1 113 ? 21.921 -1.167 -40.772 1.00 81.56 113 GLN A N 1
ATOM 833 C CA . GLN A 1 113 ? 22.145 -1.574 -39.379 1.00 81.56 113 GLN A CA 1
ATOM 834 C C . GLN A 1 113 ? 21.501 -0.614 -38.356 1.00 81.56 113 GLN A C 1
ATOM 836 O O . GLN A 1 113 ? 21.294 -0.988 -37.207 1.00 81.56 113 GLN A O 1
ATOM 841 N N . LEU A 1 114 ? 21.105 0.594 -38.769 1.00 83.94 114 LEU A N 1
ATOM 842 C CA . LEU A 1 114 ? 20.467 1.578 -37.887 1.00 83.94 114 LEU A CA 1
ATOM 843 C C . LEU A 1 114 ? 19.042 1.170 -37.470 1.00 83.94 114 LEU A C 1
ATOM 845 O O . LEU A 1 114 ? 18.592 1.453 -36.358 1.00 83.94 114 LEU A O 1
ATOM 849 N N . ILE A 1 115 ? 18.326 0.486 -38.363 1.00 86.75 115 ILE A N 1
ATOM 850 C CA . ILE A 1 115 ? 16.951 0.030 -38.134 1.00 86.75 115 ILE A CA 1
ATOM 851 C C . ILE A 1 115 ? 16.884 -0.967 -36.961 1.00 86.75 115 ILE A C 1
ATOM 853 O O . ILE A 1 115 ? 16.151 -0.700 -36.012 1.00 86.75 115 ILE A O 1
ATOM 857 N N . PRO A 1 116 ? 17.650 -2.077 -36.936 1.00 88.38 116 PRO A N 1
ATOM 858 C CA . PRO A 1 116 ? 17.603 -2.999 -35.803 1.00 88.38 116 PRO A CA 1
ATOM 859 C C . PRO A 1 116 ? 18.099 -2.366 -34.492 1.00 88.38 116 PRO A C 1
ATOM 861 O O . PRO A 1 116 ? 17.539 -2.663 -33.441 1.00 88.38 116 PRO A O 1
ATOM 864 N N . GLU A 1 117 ? 19.084 -1.460 -34.531 1.00 86.88 117 GLU A N 1
ATOM 865 C CA . GLU A 1 117 ? 19.563 -0.736 -33.340 1.00 86.88 117 GLU A CA 1
ATOM 866 C C . GLU A 1 117 ? 18.465 0.144 -32.721 1.00 86.88 117 GLU A C 1
ATOM 868 O O . GLU A 1 117 ? 18.246 0.121 -31.509 1.00 86.88 117 GLU A O 1
ATOM 873 N N . THR A 1 118 ? 17.732 0.892 -33.549 1.00 88.25 118 THR A N 1
ATOM 874 C CA . THR A 1 118 ? 16.625 1.744 -33.084 1.00 88.25 118 THR A CA 1
ATOM 875 C C . THR A 1 118 ? 15.444 0.924 -32.578 1.00 88.25 118 THR A C 1
ATOM 877 O O . THR A 1 118 ? 14.925 1.211 -31.500 1.00 88.25 118 THR A O 1
ATOM 880 N N . VAL A 1 119 ? 15.061 -0.139 -33.292 1.00 91.94 119 VAL A N 1
ATOM 881 C CA . VAL A 1 119 ? 14.004 -1.070 -32.861 1.00 91.94 119 VAL A CA 1
ATOM 882 C C . VAL A 1 119 ? 14.349 -1.700 -31.509 1.00 91.94 119 VAL A C 1
ATOM 884 O O . VAL A 1 119 ? 13.498 -1.768 -30.622 1.00 91.94 119 VAL A O 1
ATOM 887 N N . MET A 1 120 ? 15.606 -2.099 -31.314 1.00 91.75 120 MET A N 1
ATOM 888 C CA . MET A 1 120 ? 16.082 -2.658 -30.053 1.00 91.75 120 MET A CA 1
ATOM 889 C C . MET A 1 120 ? 15.964 -1.653 -28.897 1.00 91.75 120 MET A C 1
ATOM 891 O O . MET A 1 120 ? 15.425 -2.004 -27.848 1.00 91.75 120 MET A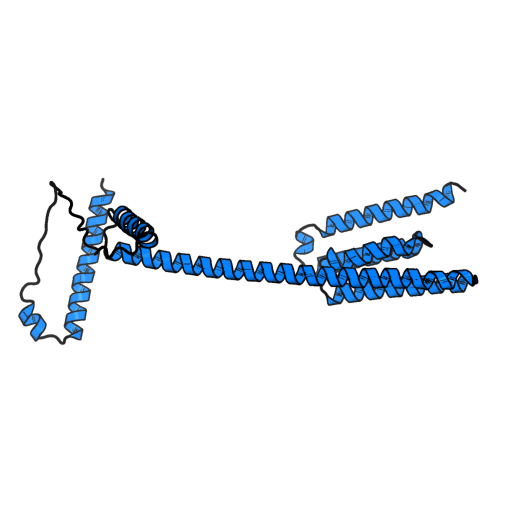 O 1
ATOM 895 N N . LEU A 1 121 ? 16.383 -0.397 -29.079 1.00 90.56 121 LEU A N 1
ATOM 896 C CA . LEU A 1 121 ? 16.262 0.629 -28.034 1.00 90.56 121 LEU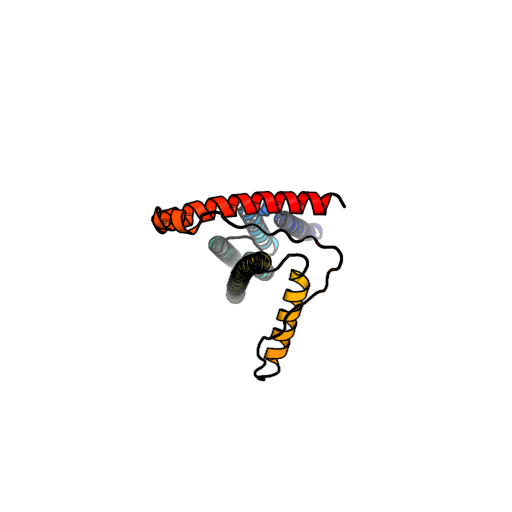 A CA 1
ATOM 897 C C . LEU A 1 121 ? 14.799 0.964 -27.705 1.00 90.56 121 LEU A C 1
ATOM 899 O O . LEU A 1 121 ? 14.448 1.074 -26.531 1.00 90.56 121 LEU A O 1
ATOM 903 N N . ILE A 1 122 ? 13.930 1.044 -28.718 1.00 92.88 122 ILE A N 1
ATOM 904 C CA . ILE A 1 122 ? 12.487 1.248 -28.520 1.00 92.88 122 ILE A CA 1
ATOM 905 C C . ILE A 1 122 ? 11.897 0.092 -27.706 1.00 92.88 122 ILE A C 1
ATOM 907 O O . ILE A 1 122 ? 11.160 0.323 -26.747 1.00 92.88 122 ILE A O 1
ATOM 911 N N . SER A 1 123 ? 12.266 -1.152 -28.029 1.00 94.06 123 SER A N 1
ATOM 912 C CA . SER A 1 123 ? 11.795 -2.327 -27.287 1.00 94.06 123 SER A CA 1
ATOM 913 C C . SER A 1 123 ? 12.244 -2.319 -25.818 1.00 94.06 123 SER A C 1
ATOM 915 O O . SER A 1 123 ? 11.474 -2.724 -24.942 1.00 94.06 123 SER A O 1
ATOM 917 N N . ALA A 1 124 ? 13.437 -1.785 -25.524 1.00 91.38 124 ALA A N 1
ATOM 918 C CA . ALA A 1 124 ? 13.939 -1.608 -24.161 1.00 91.38 124 ALA A CA 1
ATOM 919 C C . ALA A 1 124 ? 13.076 -0.615 -23.374 1.00 91.38 124 ALA A C 1
ATOM 921 O O . ALA A 1 124 ? 12.646 -0.917 -22.260 1.00 91.38 124 ALA A O 1
ATOM 922 N N . SER A 1 125 ? 12.782 0.547 -23.968 1.00 93.12 125 SER A N 1
ATOM 923 C CA . SER A 1 125 ? 11.936 1.573 -23.353 1.00 93.12 125 SER A CA 1
ATOM 924 C C . SER A 1 125 ? 10.513 1.066 -23.120 1.00 93.12 125 SER A C 1
ATOM 926 O O . SER A 1 125 ? 9.981 1.233 -22.026 1.00 93.12 125 SER A O 1
ATOM 928 N N . CYS A 1 126 ? 9.908 0.372 -24.091 1.00 94.19 126 CYS A N 1
ATOM 929 C CA . CYS A 1 126 ? 8.585 -0.233 -23.919 1.00 94.19 126 CYS A CA 1
ATOM 930 C C . CYS A 1 126 ? 8.567 -1.264 -22.780 1.00 94.19 126 CYS A C 1
ATOM 932 O O . CYS A 1 126 ? 7.677 -1.226 -21.930 1.00 94.19 126 CYS A O 1
ATOM 934 N N . THR A 1 127 ? 9.565 -2.153 -22.729 1.00 94.75 127 THR A N 1
ATOM 935 C CA . THR A 1 127 ? 9.678 -3.180 -21.680 1.00 94.75 127 THR A CA 1
ATOM 936 C C . THR A 1 127 ? 9.885 -2.551 -20.302 1.00 94.75 127 THR A C 1
ATOM 938 O O . THR A 1 127 ? 9.218 -2.932 -19.340 1.00 94.75 127 THR A O 1
ATOM 941 N N . GLY A 1 128 ? 10.764 -1.549 -20.205 1.00 92.81 128 GLY A N 1
ATOM 942 C CA . GLY A 1 128 ? 11.014 -0.808 -18.971 1.00 92.81 128 GLY A CA 1
ATOM 943 C C . GLY A 1 128 ? 9.761 -0.103 -18.449 1.00 92.81 128 GLY A C 1
ATOM 944 O O . GLY A 1 128 ? 9.455 -0.196 -17.260 1.00 92.81 128 GLY A O 1
ATOM 945 N N . LEU A 1 129 ? 8.991 0.537 -19.335 1.00 92.69 129 LEU A N 1
ATOM 946 C CA . LEU A 1 129 ? 7.733 1.194 -18.974 1.00 92.69 129 LEU A CA 1
ATOM 947 C C . LEU A 1 129 ? 6.660 0.213 -18.521 1.00 92.69 129 LEU A C 1
ATOM 949 O O . LEU A 1 129 ? 5.991 0.466 -17.520 1.00 92.69 129 LEU A O 1
ATOM 953 N N . TYR A 1 130 ? 6.518 -0.909 -19.225 1.00 94.69 130 TYR A N 1
ATOM 954 C CA . TYR A 1 130 ? 5.585 -1.960 -18.842 1.00 94.69 130 TYR A CA 1
ATOM 955 C C . TYR A 1 130 ? 5.908 -2.513 -17.450 1.00 94.69 130 TYR A C 1
ATOM 957 O O . TYR A 1 130 ? 5.029 -2.564 -16.589 1.00 94.69 130 TYR A O 1
ATOM 965 N N . TYR A 1 131 ? 7.177 -2.860 -17.204 1.00 93.94 131 TYR A N 1
ATOM 966 C CA . TYR A 1 131 ? 7.609 -3.375 -15.906 1.00 93.94 131 TYR A CA 1
ATOM 967 C C . TYR A 1 131 ? 7.367 -2.355 -14.794 1.00 93.94 131 TYR A C 1
ATOM 969 O O . TYR A 1 131 ? 6.804 -2.698 -13.758 1.00 93.94 131 TYR A O 1
ATOM 977 N N . ARG A 1 132 ? 7.730 -1.088 -15.026 1.00 91.50 132 ARG A N 1
ATOM 978 C CA . ARG A 1 132 ? 7.520 -0.011 -14.056 1.00 91.50 132 ARG A CA 1
ATOM 979 C C . ARG A 1 132 ? 6.041 0.200 -13.735 1.00 91.50 132 ARG A C 1
ATOM 981 O O . ARG A 1 132 ? 5.681 0.373 -12.575 1.00 91.50 132 ARG A O 1
ATOM 988 N N . HIS A 1 133 ? 5.179 0.169 -14.748 1.00 92.50 133 HIS A N 1
ATOM 989 C CA . HIS A 1 133 ? 3.742 0.262 -14.532 1.00 92.50 133 HIS A CA 1
ATOM 990 C C . HIS A 1 133 ? 3.248 -0.900 -13.661 1.00 92.50 133 HIS A C 1
ATOM 992 O O . HIS A 1 133 ? 2.563 -0.676 -12.664 1.00 92.50 133 HIS A O 1
ATOM 998 N N . MET A 1 134 ? 3.661 -2.132 -13.976 1.00 94.88 134 MET A N 1
ATOM 999 C CA . MET A 1 134 ? 3.323 -3.311 -13.179 1.00 94.88 134 MET A CA 1
ATOM 1000 C C . MET A 1 134 ? 3.789 -3.202 -11.721 1.00 94.88 134 MET A C 1
ATOM 1002 O O . MET A 1 134 ? 3.017 -3.523 -10.815 1.00 94.88 134 MET A O 1
ATOM 1006 N N . THR A 1 135 ? 5.023 -2.756 -11.470 1.00 92.50 135 THR A N 1
ATOM 1007 C CA . THR A 1 135 ? 5.554 -2.645 -10.103 1.00 92.50 135 THR A CA 1
ATOM 1008 C C . THR A 1 135 ? 4.866 -1.544 -9.309 1.00 92.50 135 THR A C 1
ATOM 1010 O O . THR A 1 135 ? 4.524 -1.762 -8.152 1.00 92.50 135 THR A O 1
ATOM 1013 N N . GLU A 1 136 ? 4.588 -0.387 -9.908 1.00 90.94 136 GLU A N 1
ATOM 1014 C CA . GLU A 1 136 ? 3.868 0.701 -9.236 1.00 90.94 136 GLU A CA 1
ATOM 1015 C C . GLU A 1 136 ? 2.423 0.309 -8.886 1.00 90.94 136 GLU A C 1
ATOM 1017 O O . GLU A 1 136 ? 1.930 0.649 -7.808 1.00 90.94 136 GLU A O 1
ATOM 1022 N N . GLU A 1 137 ? 1.746 -0.444 -9.758 1.00 94.69 137 GLU A N 1
ATOM 1023 C CA . GLU A 1 137 ? 0.443 -1.043 -9.459 1.00 94.69 137 GLU A CA 1
ATOM 1024 C C . GLU A 1 137 ? 0.533 -2.042 -8.301 1.00 94.69 137 GLU A C 1
ATOM 1026 O O . GLU A 1 137 ? -0.275 -1.984 -7.371 1.00 94.69 137 GLU A O 1
ATOM 1031 N N . ALA A 1 138 ? 1.529 -2.932 -8.322 1.00 95.19 138 ALA A N 1
ATOM 1032 C CA . ALA A 1 138 ? 1.751 -3.904 -7.257 1.00 95.19 138 ALA A CA 1
ATOM 1033 C C . ALA A 1 138 ? 2.037 -3.217 -5.911 1.00 95.19 138 ALA A C 1
ATOM 1035 O O . ALA A 1 138 ? 1.391 -3.535 -4.914 1.00 95.19 138 ALA A O 1
ATOM 1036 N N . HIS A 1 139 ? 2.924 -2.219 -5.880 1.00 94.19 139 HIS A N 1
ATOM 1037 C CA . HIS A 1 139 ? 3.227 -1.445 -4.675 1.00 94.19 139 HIS A CA 1
ATOM 1038 C C . HIS A 1 139 ? 2.004 -0.699 -4.148 1.00 94.19 139 HIS A C 1
ATOM 1040 O O . HIS A 1 139 ? 1.747 -0.732 -2.944 1.00 94.19 139 HIS A O 1
ATOM 1046 N N . ARG A 1 140 ? 1.210 -0.075 -5.028 1.00 95.44 140 ARG A N 1
ATOM 1047 C CA . ARG A 1 140 ? -0.013 0.622 -4.612 1.00 95.44 140 ARG A CA 1
ATOM 1048 C C . ARG A 1 140 ? -1.033 -0.342 -4.017 1.00 95.44 140 ARG A C 1
ATOM 1050 O O . ARG A 1 140 ? -1.613 -0.036 -2.979 1.00 95.44 140 ARG A O 1
ATOM 1057 N N . ARG A 1 141 ? -1.230 -1.509 -4.636 1.00 96.19 141 ARG A N 1
ATOM 1058 C CA . ARG A 1 141 ? -2.128 -2.552 -4.116 1.00 96.19 141 ARG A CA 1
ATOM 1059 C C . ARG A 1 141 ? -1.671 -3.049 -2.750 1.00 96.19 141 ARG A C 1
ATOM 1061 O O . ARG A 1 141 ? -2.493 -3.114 -1.842 1.00 96.19 141 ARG A O 1
ATOM 1068 N N . THR A 1 142 ? -0.380 -3.329 -2.580 1.00 96.94 142 THR A N 1
ATOM 1069 C CA . THR A 1 142 ? 0.177 -3.752 -1.288 1.00 96.94 142 THR A CA 1
ATOM 1070 C C . THR A 1 142 ? 0.023 -2.664 -0.231 1.00 96.94 142 THR A C 1
ATOM 1072 O O . THR A 1 142 ? -0.407 -2.956 0.876 1.00 96.94 142 THR A O 1
ATOM 1075 N N . PHE A 1 143 ? 0.297 -1.400 -0.562 1.00 97.56 143 PHE A N 1
ATOM 1076 C CA . PHE A 1 143 ? 0.141 -0.288 0.376 1.00 97.56 143 PHE A CA 1
ATOM 1077 C C . PHE A 1 143 ? -1.312 -0.109 0.831 1.00 97.56 143 PHE A C 1
ATOM 1079 O O . PHE A 1 143 ? -1.581 -0.017 2.028 1.00 97.56 143 PHE A O 1
ATOM 1086 N N . VAL A 1 144 ? -2.257 -0.106 -0.116 1.00 97.62 144 VAL A N 1
ATOM 1087 C CA . VAL A 1 144 ? -3.692 -0.018 0.192 1.00 97.62 144 VAL A CA 1
ATOM 1088 C C . VAL A 1 144 ? -4.137 -1.225 1.019 1.00 97.62 144 VAL A C 1
ATOM 1090 O O . VAL A 1 144 ? -4.792 -1.041 2.040 1.00 97.62 144 VAL A O 1
ATOM 1093 N N . GLY A 1 145 ? -3.722 -2.439 0.644 1.00 97.88 145 GLY A N 1
ATOM 1094 C CA . GLY A 1 145 ? -4.020 -3.659 1.395 1.00 97.88 145 GLY A CA 1
ATOM 1095 C C . GLY A 1 145 ? -3.498 -3.612 2.833 1.00 97.88 145 GLY A C 1
ATOM 1096 O O . GLY A 1 145 ? -4.243 -3.906 3.767 1.00 97.88 145 GLY A O 1
ATOM 1097 N N . THR A 1 146 ? -2.255 -3.168 3.033 1.00 97.69 146 THR A N 1
ATOM 1098 C CA . THR A 1 146 ? -1.665 -2.981 4.366 1.00 97.69 146 THR A CA 1
ATOM 1099 C C . THR A 1 146 ? -2.433 -1.940 5.173 1.00 97.69 146 THR A C 1
ATOM 1101 O O . THR A 1 146 ? -2.752 -2.192 6.332 1.00 97.69 146 THR A O 1
ATOM 1104 N N . ARG A 1 147 ? -2.797 -0.800 4.570 1.00 98.06 147 ARG A N 1
ATOM 1105 C CA . ARG A 1 147 ? -3.587 0.240 5.243 1.00 98.06 147 ARG A CA 1
ATOM 1106 C C . ARG A 1 147 ? -4.946 -0.287 5.707 1.00 98.06 147 ARG A C 1
ATOM 1108 O O . ARG A 1 147 ? -5.277 -0.130 6.877 1.00 98.06 147 ARG A O 1
ATOM 1115 N N . THR A 1 148 ? -5.707 -0.931 4.822 1.00 97.62 148 THR A N 1
ATOM 1116 C CA . THR A 1 148 ? -7.026 -1.498 5.154 1.00 97.62 148 THR A CA 1
ATOM 1117 C C . THR A 1 148 ? -6.924 -2.585 6.226 1.00 97.62 148 THR A C 1
ATOM 1119 O O . THR A 1 148 ? -7.772 -2.658 7.118 1.00 97.62 148 THR A O 1
ATOM 1122 N N . CYS A 1 149 ? -5.872 -3.409 6.179 1.00 97.50 149 CYS A N 1
ATOM 1123 C CA . CYS A 1 149 ? -5.590 -4.403 7.213 1.00 97.50 149 CYS A CA 1
ATOM 1124 C C . CYS A 1 149 ? -5.361 -3.740 8.579 1.00 97.50 149 CYS A C 1
ATOM 1126 O O . CYS A 1 149 ? -5.999 -4.129 9.556 1.00 97.50 149 CYS A O 1
ATOM 1128 N N . ILE A 1 150 ? -4.508 -2.712 8.646 1.00 98.19 150 ILE A N 1
ATOM 1129 C CA . ILE A 1 150 ? -4.229 -1.972 9.886 1.00 98.19 150 ILE A CA 1
ATOM 1130 C C . ILE A 1 150 ? -5.502 -1.321 10.431 1.00 98.19 150 ILE A C 1
ATOM 1132 O O . ILE A 1 150 ? -5.804 -1.482 11.608 1.00 98.19 150 ILE A O 1
ATOM 1136 N N . GLU A 1 151 ? -6.275 -0.639 9.586 1.00 97.94 151 GLU A N 1
ATOM 1137 C CA . GLU A 1 151 ? -7.531 0.008 9.985 1.00 97.94 151 GLU A CA 1
ATOM 1138 C C . GLU A 1 151 ? -8.522 -0.997 10.589 1.00 97.94 151 GLU A C 1
ATOM 1140 O O . GLU A 1 151 ? -9.068 -0.771 11.670 1.00 97.94 151 GLU A O 1
ATOM 1145 N N . SER A 1 152 ? -8.681 -2.155 9.943 1.00 97.75 152 SER A N 1
ATOM 1146 C CA . SER A 1 152 ? -9.539 -3.233 10.445 1.00 97.75 152 SER A CA 1
ATOM 1147 C C . SER A 1 152 ? -9.035 -3.793 11.776 1.00 97.75 152 SER A C 1
ATOM 1149 O O . SER A 1 152 ? -9.839 -4.073 12.662 1.00 97.75 152 SER A O 1
ATOM 1151 N N . ARG A 1 153 ? -7.712 -3.939 11.947 1.00 96.88 153 ARG A N 1
ATOM 1152 C CA . ARG A 1 153 ? -7.124 -4.397 13.216 1.00 96.88 153 ARG A CA 1
ATOM 1153 C C . ARG A 1 153 ? -7.357 -3.411 14.351 1.00 96.88 153 ARG A C 1
ATOM 1155 O O . ARG A 1 153 ? -7.730 -3.841 15.433 1.00 96.88 153 ARG A O 1
ATOM 1162 N N . VAL A 1 154 ? -7.167 -2.117 14.105 1.00 97.69 154 VAL A N 1
ATOM 1163 C CA . VAL A 1 154 ? -7.413 -1.074 15.113 1.00 97.69 154 VAL A CA 1
ATOM 1164 C C . VAL A 1 154 ? -8.879 -1.078 15.537 1.00 97.69 154 VAL A C 1
ATOM 1166 O O . VAL A 1 154 ? -9.173 -1.063 16.729 1.00 97.69 154 VAL A O 1
ATOM 1169 N N . LYS A 1 155 ? -9.803 -1.162 14.572 1.00 97.12 155 LYS A N 1
ATOM 1170 C CA . LYS A 1 155 ? -11.236 -1.250 14.864 1.00 97.12 155 LYS A CA 1
ATOM 1171 C C . LYS A 1 155 ? -11.574 -2.487 15.704 1.00 97.12 155 LYS A C 1
ATOM 1173 O O . LYS A 1 155 ? -12.304 -2.366 16.682 1.00 97.12 155 LYS A O 1
ATOM 1178 N N . LEU A 1 156 ? -11.012 -3.644 15.351 1.00 97.69 156 LEU A N 1
ATOM 1179 C CA . LEU A 1 156 ? -11.215 -4.894 16.086 1.00 97.69 156 LEU A CA 1
ATOM 1180 C C . LEU A 1 156 ? -10.715 -4.801 17.536 1.00 97.69 156 LEU A C 1
ATOM 1182 O O . LEU A 1 156 ? -11.409 -5.256 18.440 1.00 97.69 156 LEU A O 1
ATOM 1186 N N . GLU A 1 157 ? -9.531 -4.226 17.773 1.00 96.69 157 GLU A N 1
ATOM 1187 C CA . GLU A 1 157 ? -9.010 -4.058 19.139 1.00 96.69 157 GLU A CA 1
ATOM 1188 C C . GLU A 1 157 ? -9.891 -3.107 19.962 1.00 96.69 157 GLU A C 1
ATOM 1190 O O . GLU A 1 157 ? -10.196 -3.416 21.108 1.00 96.69 157 GLU A O 1
ATOM 1195 N N . CYS A 1 158 ? -10.394 -2.017 19.374 1.00 96.31 158 CYS A N 1
ATOM 1196 C CA . CYS A 1 158 ? -11.311 -1.105 20.066 1.00 96.31 158 CYS A CA 1
ATOM 1197 C C . CYS A 1 158 ? -12.639 -1.785 20.454 1.00 96.31 158 CYS A C 1
ATOM 1199 O O . CYS A 1 158 ? -13.086 -1.673 21.595 1.00 96.31 158 CYS A O 1
ATOM 1201 N N . GLU A 1 159 ? -13.254 -2.538 19.533 1.00 95.69 159 GLU A N 1
ATOM 1202 C CA . GLU A 1 159 ? -14.479 -3.303 19.820 1.00 95.69 159 GLU A CA 1
ATOM 1203 C C . GLU A 1 159 ? -14.238 -4.375 20.897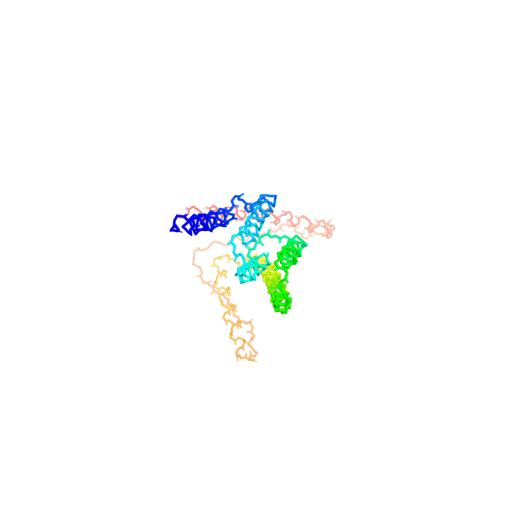 1.00 95.69 159 GLU A C 1
ATOM 1205 O O . GLU A 1 159 ? -15.079 -4.584 21.773 1.00 95.69 159 GLU A O 1
ATOM 1210 N N . LYS A 1 160 ? -13.066 -5.020 20.877 1.00 92.19 160 LYS A N 1
ATOM 1211 C CA . LYS A 1 160 ? -12.651 -5.997 21.889 1.00 92.19 160 LYS A CA 1
ATOM 1212 C C . LYS A 1 160 ? -12.460 -5.354 23.265 1.00 92.19 160 LYS A C 1
ATOM 1214 O O . LYS A 1 160 ? -12.952 -5.907 24.244 1.00 92.19 160 LYS A O 1
ATOM 1219 N N . GLU A 1 161 ? -11.791 -4.206 23.357 1.00 92.94 161 GLU A N 1
ATOM 1220 C CA . GLU A 1 161 ? -11.637 -3.458 24.614 1.00 92.94 161 GLU A CA 1
ATOM 1221 C C . GLU A 1 161 ? -13.000 -3.049 25.186 1.00 92.94 161 GLU A C 1
ATOM 1223 O O . GLU A 1 161 ? -13.268 -3.260 26.371 1.00 92.94 161 GLU A O 1
ATOM 1228 N N . GLN A 1 162 ? -13.902 -2.545 24.336 1.00 92.00 162 GLN A N 1
ATOM 1229 C CA . GLN A 1 162 ? -15.265 -2.205 24.741 1.00 92.00 162 GLN A CA 1
ATOM 1230 C C . GLN A 1 162 ? -16.027 -3.439 25.247 1.00 92.00 162 GLN A C 1
ATOM 1232 O O . GLN A 1 162 ? -16.706 -3.370 26.273 1.00 92.00 162 GLN A O 1
ATOM 1237 N N . GLN A 1 163 ? -15.902 -4.582 24.567 1.00 86.62 163 GLN A N 1
ATOM 1238 C CA . GLN A 1 163 ? -16.508 -5.838 25.006 1.00 86.62 163 GLN A CA 1
ATOM 1239 C C . GLN A 1 163 ? -15.951 -6.302 26.361 1.00 86.62 163 GLN A C 1
ATOM 1241 O O . GLN A 1 163 ? -16.719 -6.756 27.209 1.00 86.62 163 GLN A O 1
ATOM 1246 N N . GLU A 1 164 ? -14.641 -6.192 26.591 1.00 85.88 164 GLU A N 1
ATOM 1247 C CA . GLU A 1 164 ? -14.016 -6.560 27.867 1.00 85.88 164 GLU A CA 1
ATOM 1248 C C . GLU A 1 164 ? -14.461 -5.638 29.007 1.00 85.88 164 GLU A C 1
ATOM 1250 O O . GLU A 1 164 ? -14.788 -6.125 30.091 1.00 85.88 164 GLU A O 1
ATOM 1255 N N . GLN A 1 165 ? -14.575 -4.333 28.751 1.00 87.12 165 GLN A N 1
ATOM 1256 C CA . GLN A 1 165 ? -15.100 -3.375 29.723 1.00 87.12 165 GLN A CA 1
ATOM 1257 C C . GLN A 1 165 ? -16.564 -3.667 30.083 1.00 87.12 165 GLN A C 1
ATOM 1259 O O . GLN A 1 165 ? -16.928 -3.633 31.258 1.00 87.12 165 GLN A O 1
ATOM 1264 N N . LEU A 1 166 ? -17.400 -3.985 29.089 1.00 88.06 166 LEU A N 1
ATOM 1265 C CA . LEU A 1 166 ? -18.798 -4.365 29.311 1.00 88.06 166 LEU A CA 1
ATOM 1266 C C . LEU A 1 166 ? -18.929 -5.695 30.064 1.00 88.06 166 LEU A C 1
ATOM 1268 O O . LEU A 1 166 ? -19.838 -5.859 30.872 1.00 88.06 166 LEU A O 1
ATOM 1272 N N . LEU A 1 167 ? -18.029 -6.649 29.825 1.00 84.62 167 LEU A N 1
ATOM 1273 C CA . LEU A 1 167 ? -18.025 -7.912 30.557 1.00 84.62 167 LEU A CA 1
ATOM 1274 C C . LEU A 1 167 ? -17.658 -7.692 32.033 1.00 84.62 167 LEU A C 1
ATOM 1276 O O . LEU A 1 167 ? -18.306 -8.258 32.912 1.00 84.62 167 LEU A O 1
ATOM 1280 N N . LEU A 1 168 ? -16.665 -6.842 32.310 1.00 80.44 168 LEU A N 1
ATOM 1281 C CA . LEU A 1 168 ? -16.206 -6.535 33.669 1.00 80.44 168 LEU A CA 1
ATOM 1282 C C . LEU A 1 168 ? -17.146 -5.612 34.457 1.00 80.44 168 LEU A C 1
ATOM 1284 O O . LEU A 1 168 ? -17.090 -5.614 35.684 1.00 80.44 168 LEU A O 1
ATOM 1288 N N . SER A 1 169 ? -18.015 -4.839 33.795 1.00 84.50 169 SER A N 1
ATOM 1289 C CA . SER A 1 169 ? -19.007 -4.008 34.493 1.00 84.50 169 SER A CA 1
ATOM 1290 C C . SER A 1 169 ? -20.142 -4.824 35.121 1.00 84.50 169 SER A C 1
ATOM 1292 O O . SER A 1 169 ? -20.788 -4.352 36.052 1.00 84.50 169 SER A O 1
ATOM 1294 N N . VAL A 1 170 ? -20.374 -6.048 34.634 1.00 81.19 170 VAL A N 1
ATOM 1295 C CA . VAL A 1 170 ? -21.446 -6.940 35.109 1.00 81.19 170 VAL A CA 1
ATOM 1296 C C . VAL A 1 170 ? -20.892 -8.154 35.861 1.00 81.19 170 VAL A C 1
ATOM 1298 O O . VAL A 1 170 ? -21.540 -8.656 36.780 1.00 81.19 170 VAL A O 1
ATOM 1301 N N . ILE A 1 171 ? -19.701 -8.639 35.489 1.00 78.94 171 ILE A N 1
ATOM 1302 C CA . ILE A 1 171 ? -19.091 -9.849 36.051 1.00 78.94 171 ILE A CA 1
ATOM 1303 C C . ILE A 1 171 ? -17.813 -9.487 36.820 1.00 78.94 171 ILE A C 1
ATOM 1305 O O . ILE A 1 171 ? -16.909 -8.878 36.247 1.00 78.94 171 ILE A O 1
ATOM 1309 N N . PRO A 1 172 ? -17.664 -9.926 38.085 1.00 79.88 172 PRO A N 1
ATOM 1310 C CA . PRO A 1 172 ? -16.432 -9.731 38.842 1.00 79.88 172 PRO A CA 1
ATOM 1311 C C . PRO A 1 172 ? -15.190 -10.292 38.131 1.00 79.88 172 PRO A C 1
ATOM 1313 O O . PRO A 1 172 ? -15.202 -11.415 37.616 1.00 79.88 172 PRO A O 1
ATOM 1316 N N . ALA A 1 173 ? -14.079 -9.550 38.185 1.00 75.50 173 ALA A N 1
ATOM 1317 C CA . ALA A 1 173 ? -12.841 -9.866 37.461 1.00 75.50 173 ALA A CA 1
ATOM 1318 C C . ALA A 1 173 ? -12.285 -11.279 37.731 1.00 75.50 173 ALA A C 1
ATOM 1320 O O . ALA A 1 173 ? -11.730 -11.904 36.830 1.00 75.50 173 ALA A O 1
ATOM 1321 N N . TYR A 1 174 ? -12.473 -11.818 38.940 1.00 76.56 174 TYR A N 1
ATOM 1322 C CA . TYR A 1 174 ? -11.967 -13.145 39.312 1.00 76.56 174 TYR A CA 1
ATOM 1323 C C . TYR A 1 174 ? -12.733 -14.314 38.661 1.00 76.56 174 TYR A C 1
ATOM 1325 O O . TYR A 1 174 ? -12.188 -15.411 38.575 1.00 76.56 174 TYR A O 1
ATOM 1333 N N . ILE A 1 175 ? -13.969 -14.094 38.185 1.00 77.69 175 ILE A N 1
ATOM 1334 C CA . ILE A 1 175 ? -14.775 -15.097 37.451 1.00 77.69 175 ILE A CA 1
ATOM 1335 C C . ILE A 1 175 ? -14.824 -14.775 35.945 1.00 77.69 175 ILE A C 1
ATOM 1337 O O . ILE A 1 175 ? -15.142 -15.636 35.126 1.00 77.69 175 ILE A O 1
ATOM 1341 N N . ALA A 1 176 ? -14.464 -13.553 35.546 1.00 83.38 176 ALA A N 1
ATOM 1342 C CA . ALA A 1 176 ? -14.548 -13.082 34.165 1.00 83.38 176 ALA A CA 1
ATOM 1343 C C . ALA A 1 176 ? -13.863 -14.016 33.148 1.00 83.38 176 ALA A C 1
ATOM 1345 O O . ALA A 1 176 ? -14.425 -14.278 32.085 1.00 83.38 176 ALA A O 1
ATOM 1346 N N . ALA A 1 177 ? -12.688 -14.567 33.477 1.00 80.38 177 ALA A N 1
ATOM 1347 C CA . ALA A 1 177 ? -11.965 -15.489 32.597 1.00 80.38 177 ALA A CA 1
ATOM 1348 C C . ALA A 1 177 ? -12.714 -16.818 32.372 1.00 80.38 177 ALA A C 1
ATOM 1350 O O . ALA A 1 177 ? -12.770 -17.307 31.243 1.00 80.38 177 ALA A O 1
ATOM 1351 N N . GLU A 1 178 ? -13.328 -17.369 33.423 1.00 80.81 178 GLU A N 1
ATOM 1352 C CA . GLU A 1 178 ? -14.085 -18.624 33.356 1.00 80.81 178 GLU A CA 1
ATOM 1353 C C . GLU A 1 178 ? -15.399 -18.435 32.587 1.00 80.81 178 GLU A C 1
ATOM 1355 O O . GLU A 1 178 ? -15.727 -19.227 31.705 1.00 80.81 178 GLU A O 1
ATOM 1360 N N . VAL A 1 179 ? -16.115 -17.330 32.832 1.00 81.06 179 VAL A N 1
ATOM 1361 C CA . VAL A 1 179 ? -17.354 -17.015 32.099 1.00 81.06 179 VAL A CA 1
ATOM 1362 C C . VAL A 1 179 ? -17.068 -16.693 30.630 1.00 81.06 179 VAL A C 1
ATOM 1364 O O . VAL A 1 179 ? -17.782 -17.157 29.743 1.00 81.06 179 VAL A O 1
ATOM 1367 N N . LYS A 1 180 ? -15.989 -15.959 30.332 1.00 81.88 180 LYS A N 1
ATOM 1368 C CA . LYS A 1 180 ? -15.556 -15.718 28.946 1.00 81.88 180 LYS A CA 1
ATOM 1369 C C . LYS A 1 180 ? -15.267 -17.040 28.233 1.00 81.88 180 LYS A C 1
ATOM 1371 O O . LYS A 1 180 ? -15.716 -17.235 27.104 1.00 81.88 180 LYS A O 1
ATOM 1376 N N . ARG A 1 181 ? -14.567 -17.968 28.897 1.00 82.19 181 ARG A N 1
ATOM 1377 C CA . ARG A 1 181 ? -14.268 -19.302 28.360 1.00 82.19 181 ARG A CA 1
ATOM 1378 C C . ARG A 1 181 ? -15.539 -20.115 28.105 1.00 82.19 181 ARG A C 1
ATOM 1380 O O . ARG A 1 181 ? -15.655 -20.698 27.029 1.00 82.19 181 ARG A O 1
ATOM 1387 N N . SER A 1 182 ? -16.483 -20.147 29.045 1.00 80.94 182 SER A N 1
ATOM 1388 C CA . SER A 1 182 ? -17.727 -20.913 28.890 1.00 80.94 182 SER A CA 1
ATOM 1389 C C . SER A 1 182 ? -18.609 -20.373 27.759 1.00 80.94 182 SER A C 1
ATOM 1391 O O . SER A 1 182 ? -19.140 -21.157 26.971 1.00 80.94 182 SER A O 1
ATOM 1393 N N . ILE A 1 183 ? -18.694 -19.046 27.598 1.00 81.31 183 ILE A N 1
ATOM 1394 C CA . ILE A 1 183 ? -19.376 -18.408 26.461 1.00 81.31 183 ILE A CA 1
ATOM 1395 C C . ILE A 1 183 ? -18.696 -18.799 25.143 1.00 81.31 183 ILE A C 1
ATOM 1397 O O . ILE A 1 183 ? -19.373 -19.232 24.213 1.00 81.31 183 ILE A O 1
ATOM 1401 N N . MET A 1 184 ? -17.364 -18.702 25.064 1.00 80.69 184 MET A N 1
ATOM 1402 C CA . MET A 1 184 ? -16.613 -19.043 23.851 1.00 80.69 184 MET A CA 1
ATOM 1403 C C . MET A 1 184 ? -16.779 -20.508 23.437 1.00 80.69 184 MET A C 1
ATOM 1405 O O . MET A 1 184 ? -16.970 -20.783 22.254 1.00 80.69 184 MET A O 1
ATOM 1409 N N . LEU A 1 185 ? -16.721 -21.444 24.391 1.00 81.56 185 LEU A N 1
ATOM 1410 C CA . LEU A 1 185 ? -16.929 -22.869 24.118 1.00 81.56 185 LEU A CA 1
ATOM 1411 C C . LEU A 1 185 ? -18.331 -23.121 23.551 1.00 81.56 185 LEU A C 1
ATOM 1413 O O . LEU A 1 185 ? -18.458 -23.760 22.511 1.00 81.56 185 LEU A O 1
ATOM 1417 N N . LYS A 1 186 ? -19.370 -22.525 24.147 1.00 74.50 186 LYS A N 1
ATOM 1418 C CA . LYS A 1 186 ? -20.748 -22.650 23.644 1.00 74.50 186 LYS A CA 1
ATOM 1419 C C . LYS A 1 186 ? -20.955 -22.014 22.271 1.00 74.50 186 LYS A C 1
ATOM 1421 O O . LYS A 1 186 ? -21.723 -22.542 21.474 1.00 74.50 186 LYS A O 1
ATOM 1426 N N . MET A 1 187 ? -20.281 -20.900 21.977 1.00 73.00 187 MET A N 1
ATOM 1427 C CA . MET A 1 187 ? -20.312 -20.284 20.643 1.00 73.00 187 MET A CA 1
ATOM 1428 C C . MET A 1 187 ? -19.610 -21.149 19.587 1.00 73.00 187 MET A C 1
ATOM 1430 O O . MET A 1 187 ? -20.026 -21.165 18.434 1.00 73.00 187 MET A O 1
ATOM 1434 N N . ALA A 1 188 ? -18.549 -21.869 19.958 1.00 79.00 188 ALA A N 1
ATOM 1435 C CA . ALA A 1 188 ? -17.897 -22.816 19.056 1.00 79.00 188 ALA A CA 1
ATOM 1436 C C . ALA A 1 188 ? -18.781 -24.050 18.795 1.00 79.00 188 ALA A C 1
ATOM 1438 O O . ALA A 1 188 ? -18.873 -24.507 17.657 1.00 79.00 188 ALA A O 1
ATOM 1439 N N . GLU A 1 189 ? -19.471 -24.547 19.826 1.00 70.88 189 GLU A N 1
ATOM 1440 C CA . GLU A 1 189 ? -20.409 -25.672 19.727 1.00 70.88 189 GLU A CA 1
ATOM 1441 C C . GLU A 1 189 ? -21.671 -25.326 18.914 1.00 70.88 189 GLU A C 1
ATOM 1443 O O . GLU A 1 189 ? -22.131 -26.140 18.111 1.00 70.88 189 GLU A O 1
ATOM 1448 N N . SER A 1 190 ? -22.209 -24.106 19.037 1.00 64.12 190 SER A N 1
ATOM 1449 C CA . SER A 1 190 ? -23.405 -23.678 18.289 1.00 64.12 190 SER A CA 1
ATOM 1450 C C . SER A 1 190 ? -23.180 -23.545 16.777 1.00 64.12 190 SER A C 1
ATOM 1452 O O . SER A 1 190 ? -24.132 -23.626 16.001 1.00 64.12 190 SER A O 1
ATOM 1454 N N . CYS A 1 191 ? -21.929 -23.406 16.330 1.00 61.94 191 CYS A N 1
ATOM 1455 C CA . CYS A 1 191 ? -21.570 -23.472 14.912 1.00 61.94 191 CYS A CA 1
ATOM 1456 C C . CYS A 1 191 ? -21.642 -24.901 14.335 1.00 61.94 191 CYS A C 1
ATOM 1458 O O . CYS A 1 191 ? -21.684 -25.050 13.114 1.00 61.94 191 CYS A O 1
ATOM 1460 N N . GLN A 1 192 ? -21.651 -25.944 15.177 1.00 60.94 192 GLN A N 1
ATOM 1461 C CA . GLN A 1 192 ? -21.676 -27.353 14.760 1.00 60.94 192 GLN A CA 1
ATOM 1462 C C . GLN A 1 192 ? -23.045 -28.028 14.926 1.00 60.94 192 GLN A C 1
ATOM 1464 O O . GLN A 1 192 ? -23.358 -28.932 14.154 1.00 60.94 192 GLN A O 1
ATOM 1469 N N . GLU A 1 193 ? -23.897 -27.575 15.848 1.00 53.91 193 GLU A N 1
ATOM 1470 C CA . GLU A 1 193 ? -25.245 -28.123 16.034 1.00 53.91 193 GLU A CA 1
ATOM 1471 C C . GLU A 1 193 ? -26.306 -27.018 16.126 1.00 53.91 193 GLU A C 1
ATOM 1473 O O . GLU A 1 193 ? -26.316 -26.213 17.051 1.00 53.91 193 GLU A O 1
ATOM 1478 N N . HIS A 1 194 ? -27.284 -27.044 15.213 1.00 50.72 194 HIS A N 1
ATOM 1479 C CA . HIS A 1 194 ? -28.509 -26.223 15.251 1.00 50.72 194 HIS A CA 1
ATOM 1480 C C . HIS A 1 194 ? -29.485 -26.632 16.383 1.00 50.72 194 HIS A C 1
ATOM 1482 O O . HIS A 1 194 ? -30.700 -26.457 16.264 1.00 50.72 194 HIS A O 1
ATOM 1488 N N . SER A 1 195 ? -28.996 -27.216 17.482 1.00 48.25 195 SER A N 1
ATOM 1489 C CA . SER A 1 195 ? -29.860 -27.641 18.580 1.00 48.25 195 SER A CA 1
ATOM 1490 C C . SER A 1 195 ? -30.158 -26.461 19.510 1.00 48.25 195 SER A C 1
ATOM 1492 O O . SER A 1 195 ? -29.283 -25.739 19.982 1.00 48.25 195 SER A O 1
ATOM 1494 N N . ASN A 1 196 ? -31.450 -26.234 19.723 1.00 50.22 196 ASN A N 1
ATOM 1495 C CA . ASN A 1 196 ? -32.045 -25.127 20.462 1.00 50.22 196 ASN A CA 1
ATOM 1496 C C . ASN A 1 196 ? -31.717 -25.243 21.968 1.00 50.22 196 ASN A C 1
ATOM 1498 O O . ASN A 1 196 ? -32.548 -25.687 22.761 1.00 50.22 196 ASN A O 1
ATOM 1502 N N . ARG A 1 197 ? -30.476 -24.943 22.376 1.00 55.25 197 ARG A N 1
ATOM 1503 C CA . ARG A 1 197 ? -30.048 -25.034 23.781 1.00 55.25 197 ARG A CA 1
ATOM 1504 C C . ARG A 1 197 ? -30.259 -23.693 24.474 1.00 55.25 197 ARG A C 1
ATOM 1506 O O . ARG A 1 197 ? -29.525 -22.733 24.260 1.00 55.25 197 ARG A O 1
ATOM 1513 N N . SER A 1 198 ? -31.282 -23.637 25.321 1.00 52.00 198 SER A N 1
ATOM 1514 C CA . SER A 1 198 ? -31.568 -22.495 26.187 1.00 52.00 198 SER A CA 1
ATOM 1515 C C . SER A 1 198 ? -30.382 -22.196 27.110 1.00 52.00 198 SER A C 1
ATOM 1517 O O . SER A 1 198 ? -29.906 -23.081 27.825 1.00 52.00 198 SER A O 1
ATOM 1519 N N . PHE A 1 199 ? -29.940 -20.938 27.131 1.00 51.84 199 PHE A N 1
ATOM 1520 C CA . PHE A 1 199 ? -28.939 -20.394 28.052 1.00 51.84 199 PHE A CA 1
ATOM 1521 C C . PHE A 1 199 ? -29.439 -20.442 29.504 1.00 51.84 199 PHE A C 1
ATOM 1523 O O . PHE A 1 199 ? -29.937 -19.444 30.009 1.00 51.84 199 PHE A O 1
ATOM 1530 N N . HIS A 1 200 ? -29.372 -21.584 30.182 1.00 54.91 200 HIS A N 1
ATOM 1531 C CA . HIS A 1 200 ? -29.642 -21.672 31.623 1.00 54.91 200 HIS A CA 1
ATOM 1532 C C . HIS A 1 200 ? -28.513 -22.453 32.294 1.00 54.91 200 HIS A C 1
ATOM 1534 O O . HIS A 1 200 ? -28.660 -23.618 32.647 1.00 54.91 200 HIS A O 1
ATOM 1540 N N . GLU A 1 201 ? -27.355 -21.812 32.439 1.00 62.28 201 GLU A N 1
ATOM 1541 C CA . GLU A 1 201 ? -26.276 -22.316 33.286 1.00 62.28 201 GLU A CA 1
ATOM 1542 C C . GLU A 1 201 ? -26.035 -21.274 34.378 1.00 62.28 201 GLU A C 1
ATOM 1544 O O . GLU A 1 201 ? -25.548 -20.177 34.115 1.00 62.28 201 GLU A O 1
ATOM 1549 N N . MET A 1 202 ? -26.495 -21.583 35.589 1.00 65.31 202 MET A N 1
ATOM 1550 C CA . MET A 1 202 ? -26.372 -20.709 36.751 1.00 65.31 202 MET A CA 1
ATOM 1551 C C . MET A 1 202 ? -25.069 -21.043 37.479 1.00 65.31 202 MET A C 1
ATOM 1553 O O . MET A 1 202 ? -24.884 -22.172 37.931 1.00 65.31 202 MET A O 1
ATOM 1557 N N . TYR A 1 203 ? -24.169 -20.067 37.600 1.00 66.75 203 TYR A N 1
ATOM 1558 C CA . TYR A 1 203 ? -22.906 -20.242 38.314 1.00 66.75 203 TYR A CA 1
ATOM 1559 C C . TYR A 1 203 ? -23.100 -19.979 39.813 1.00 66.75 203 TYR A C 1
ATOM 1561 O O . TYR A 1 203 ? -23.310 -18.837 40.218 1.00 66.75 203 TYR A O 1
ATOM 1569 N N . VAL A 1 204 ? -23.047 -21.029 40.640 1.00 76.31 204 VAL A N 1
ATOM 1570 C CA . VAL A 1 204 ? -23.225 -20.940 42.102 1.00 76.31 204 VAL A CA 1
ATOM 1571 C C . VAL A 1 204 ? -21.993 -21.498 42.810 1.00 76.31 204 VAL A C 1
ATOM 1573 O O . VAL A 1 204 ? -21.626 -22.654 42.607 1.00 76.31 204 VAL A O 1
ATOM 1576 N N . GLN A 1 205 ? -21.373 -20.693 43.675 1.00 75.19 205 GLN A N 1
ATOM 1577 C CA . GLN A 1 205 ? -20.247 -21.101 44.519 1.00 75.19 205 GLN A CA 1
ATOM 1578 C C . GLN A 1 205 ? -20.583 -20.944 46.003 1.00 75.19 205 GLN A C 1
ATOM 1580 O O . GLN A 1 205 ? -21.214 -19.970 46.415 1.00 75.19 205 GLN A O 1
ATOM 1585 N N . ARG A 1 206 ? -20.140 -21.902 46.826 1.00 84.62 206 ARG A N 1
ATOM 1586 C CA . ARG A 1 206 ? -20.264 -21.833 48.286 1.00 84.62 206 ARG A CA 1
ATOM 1587 C C . ARG A 1 206 ? -19.001 -21.217 48.886 1.00 84.62 206 ARG A C 1
ATOM 1589 O O . ARG A 1 206 ? -17.915 -21.758 48.706 1.00 84.62 206 ARG A O 1
ATOM 1596 N N . HIS A 1 207 ? -19.164 -20.159 49.678 1.00 84.94 207 HIS A N 1
ATOM 1597 C CA . HIS A 1 207 ? -18.086 -19.533 50.446 1.00 84.94 207 HIS A CA 1
ATOM 1598 C C . HIS A 1 207 ? -18.396 -19.619 51.947 1.00 84.94 207 HIS A C 1
ATOM 1600 O O . HIS A 1 207 ? -19.502 -19.286 52.363 1.00 84.94 207 HIS A O 1
ATOM 1606 N N . ASN A 1 208 ? -17.442 -20.092 52.758 1.00 86.12 208 ASN A N 1
ATOM 1607 C CA . ASN A 1 208 ? -17.660 -20.330 54.195 1.00 86.12 208 ASN A CA 1
ATOM 1608 C C . ASN A 1 208 ? -17.237 -19.144 55.092 1.00 86.12 208 ASN A C 1
ATOM 1610 O O . ASN A 1 208 ? -17.721 -19.040 56.214 1.00 86.12 208 ASN A O 1
ATOM 1614 N N . ASN A 1 209 ? -16.375 -18.241 54.606 1.00 89.12 209 ASN A N 1
ATOM 1615 C CA . ASN A 1 209 ? -15.776 -17.151 55.389 1.00 89.12 209 ASN A CA 1
ATOM 1616 C C . ASN A 1 209 ? -16.037 -15.793 54.721 1.00 89.12 209 ASN A C 1
ATOM 1618 O O . ASN A 1 209 ? -15.117 -15.144 54.230 1.00 89.12 209 ASN A O 1
ATOM 1622 N N . VAL A 1 210 ? -17.304 -15.389 54.664 1.00 87.69 210 VAL A N 1
ATOM 1623 C CA . VAL A 1 210 ? -17.727 -14.101 54.097 1.00 87.69 210 VAL A CA 1
ATOM 1624 C C . VAL A 1 210 ? -18.569 -13.330 55.106 1.00 87.69 210 VAL A C 1
ATOM 1626 O O . VAL A 1 210 ? -19.291 -13.928 55.902 1.00 87.69 210 VAL A O 1
ATOM 1629 N N . SER A 1 211 ? -18.495 -12.005 55.043 1.00 88.19 211 SER A N 1
ATOM 1630 C CA . SER A 1 211 ? -19.371 -11.100 55.789 1.00 88.19 211 SER A CA 1
ATOM 1631 C C . SER A 1 211 ? -20.331 -10.431 54.811 1.00 88.19 211 SER A C 1
ATOM 1633 O O . SER A 1 211 ? -19.916 -10.022 53.730 1.00 88.19 211 SER A O 1
ATOM 1635 N N . ILE A 1 212 ? -21.606 -10.315 55.183 1.00 89.25 212 ILE A N 1
ATOM 1636 C CA . ILE A 1 212 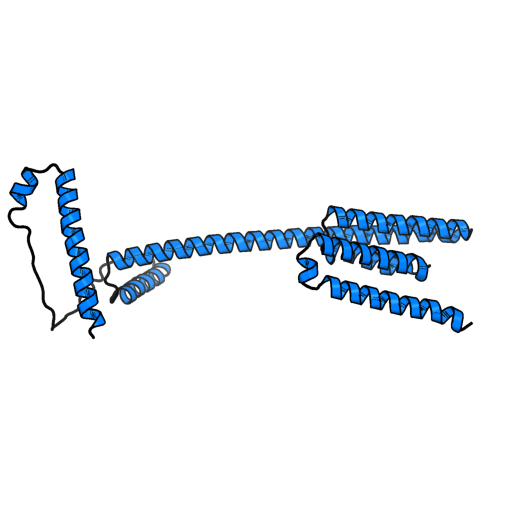? -22.642 -9.677 54.362 1.00 89.25 212 ILE A CA 1
ATOM 1637 C C . ILE A 1 212 ? -23.111 -8.418 55.091 1.00 89.25 212 ILE A C 1
ATOM 1639 O O . ILE A 1 212 ? -23.507 -8.492 56.254 1.00 89.25 212 ILE A O 1
ATOM 1643 N N . LEU A 1 213 ? -23.062 -7.274 54.410 1.00 88.44 213 LEU A N 1
ATOM 1644 C CA . LEU A 1 213 ? -23.564 -5.997 54.909 1.00 88.44 213 LEU A CA 1
ATOM 1645 C C . LEU A 1 213 ? -24.856 -5.643 54.167 1.00 88.44 213 LEU A C 1
ATOM 1647 O O . LEU A 1 213 ? -24.869 -5.614 52.939 1.00 88.44 213 LEU A O 1
ATOM 1651 N N . TYR A 1 214 ? -25.914 -5.339 54.915 1.00 90.38 214 TYR A N 1
ATOM 1652 C CA . TYR A 1 214 ? -27.152 -4.773 54.379 1.00 90.38 214 TYR A CA 1
ATOM 1653 C C . TYR A 1 214 ? -27.241 -3.299 54.773 1.00 90.38 214 TYR A C 1
ATOM 1655 O O . TYR A 1 214 ? -26.936 -2.942 55.911 1.00 90.38 214 TYR A O 1
ATOM 1663 N N . ALA A 1 215 ? -27.673 -2.455 53.841 1.00 89.62 215 ALA A N 1
ATOM 1664 C CA . ALA A 1 215 ? -27.935 -1.041 54.069 1.00 89.62 215 ALA A CA 1
ATOM 1665 C C . ALA A 1 215 ? -29.226 -0.653 53.343 1.00 89.62 215 ALA A C 1
ATOM 1667 O O . ALA A 1 215 ? -29.489 -1.152 52.250 1.00 89.62 215 ALA A O 1
ATOM 1668 N N . ASP A 1 216 ? -30.017 0.224 53.956 1.00 91.19 216 ASP A N 1
ATOM 1669 C CA . ASP A 1 216 ? -31.273 0.724 53.401 1.00 91.19 216 ASP A CA 1
ATOM 1670 C C . ASP A 1 216 ? -31.373 2.241 53.608 1.00 91.19 216 ASP A C 1
ATOM 1672 O O . ASP A 1 216 ? -30.817 2.789 54.568 1.00 91.19 216 ASP A O 1
ATOM 1676 N N . ILE A 1 217 ? -32.066 2.927 52.699 1.00 90.50 217 ILE A N 1
ATOM 1677 C CA . ILE A 1 217 ? -32.287 4.370 52.783 1.00 90.50 217 ILE A CA 1
ATOM 1678 C C . ILE A 1 217 ? -33.518 4.611 53.650 1.00 90.50 217 ILE A C 1
ATOM 1680 O O . ILE A 1 217 ? -34.664 4.453 53.227 1.00 90.50 217 ILE A O 1
ATOM 1684 N N . VAL A 1 218 ? -33.275 5.055 54.878 1.00 91.38 218 VAL A N 1
ATOM 1685 C CA . VAL A 1 218 ? -34.348 5.401 55.810 1.00 91.38 218 VAL A CA 1
ATOM 1686 C C . VAL A 1 218 ? -35.177 6.558 55.242 1.00 91.38 218 VAL A C 1
ATOM 1688 O O . VAL A 1 218 ? -34.626 7.552 54.772 1.00 91.38 218 VAL A O 1
ATOM 1691 N N . ASN A 1 219 ? -36.506 6.448 55.329 1.00 90.00 219 ASN A N 1
ATOM 1692 C CA . ASN A 1 219 ? -37.457 7.464 54.862 1.00 90.00 219 ASN A CA 1
ATOM 1693 C C . ASN A 1 219 ? -37.352 7.794 53.358 1.00 90.00 219 ASN A C 1
ATOM 1695 O O . ASN A 1 219 ? -37.595 8.930 52.954 1.00 90.00 219 ASN A O 1
ATOM 1699 N N . PHE A 1 220 ? -37.044 6.809 52.510 1.00 92.00 220 PHE A N 1
ATOM 1700 C CA . PHE A 1 220 ? -37.002 7.013 51.058 1.00 92.00 220 PHE A CA 1
ATOM 1701 C C . PHE A 1 220 ? -38.353 7.452 50.460 1.00 92.00 220 PHE A C 1
ATOM 1703 O O . PHE A 1 220 ? -38.399 8.383 49.658 1.00 92.00 220 PHE A O 1
ATOM 1710 N N . THR A 1 221 ? -39.464 6.835 50.880 1.00 91.50 221 THR A N 1
ATOM 1711 C CA . THR A 1 221 ? -40.811 7.132 50.358 1.00 91.50 221 THR A CA 1
ATOM 1712 C C . THR A 1 221 ? -41.194 8.617 50.472 1.00 91.50 221 THR A C 1
ATOM 1714 O O . THR A 1 221 ? -41.457 9.221 49.432 1.00 91.50 221 THR A O 1
ATOM 1717 N N . PRO A 1 222 ? -41.149 9.268 51.655 1.00 91.31 222 PRO A N 1
ATOM 1718 C CA . PRO A 1 222 ? -41.494 10.690 51.763 1.00 91.31 222 PRO A CA 1
ATOM 1719 C C . PRO A 1 222 ? -40.504 11.616 51.037 1.00 91.31 222 PRO A C 1
ATOM 1721 O O . PRO A 1 222 ? -40.899 12.678 50.564 1.00 91.31 222 PRO A O 1
ATOM 1724 N N . LEU A 1 223 ? -39.229 11.228 50.910 1.00 87.19 223 LEU A N 1
ATOM 1725 C CA . LEU A 1 223 ? -38.239 11.979 50.129 1.00 87.19 223 LEU A CA 1
ATOM 1726 C C . LEU A 1 223 ? -38.580 11.959 48.629 1.00 87.19 223 LEU A C 1
ATOM 1728 O O . LEU A 1 223 ? -38.473 12.980 47.953 1.00 87.19 223 LEU A O 1
ATOM 1732 N N . SER A 1 224 ? -39.021 10.806 48.118 1.00 91.25 224 SER A N 1
ATOM 1733 C CA . SER A 1 224 ? -39.393 10.635 46.709 1.00 91.25 224 SER A CA 1
ATOM 1734 C C . SER A 1 224 ? -40.657 11.406 46.312 1.00 91.25 224 SER A C 1
ATOM 1736 O O . SER A 1 224 ? -40.781 11.806 45.160 1.00 91.25 224 SER A O 1
ATOM 1738 N N . GLU A 1 225 ? -41.557 11.673 47.266 1.00 92.75 225 GLU A N 1
ATOM 1739 C CA . GLU A 1 225 ? -42.771 12.475 47.053 1.00 92.75 225 GLU A CA 1
ATOM 1740 C C . GLU A 1 225 ? -42.487 13.984 46.966 1.00 92.75 225 GLU A C 1
ATOM 1742 O O . GLU A 1 225 ? -43.248 14.724 46.345 1.00 92.75 225 GLU A O 1
ATOM 1747 N N . GLN A 1 226 ? -41.397 14.454 47.583 1.00 91.50 226 GLN A N 1
ATOM 1748 C CA . GLN A 1 226 ? -41.025 15.875 47.628 1.00 91.50 226 GLN A CA 1
ATOM 1749 C C . GLN A 1 226 ? -40.151 16.315 46.445 1.00 91.50 226 GLN A C 1
ATOM 1751 O O . GLN A 1 226 ? -40.004 17.514 46.201 1.00 91.50 226 GLN A O 1
ATOM 1756 N N . LEU A 1 227 ? -39.554 15.365 45.721 1.00 91.25 227 L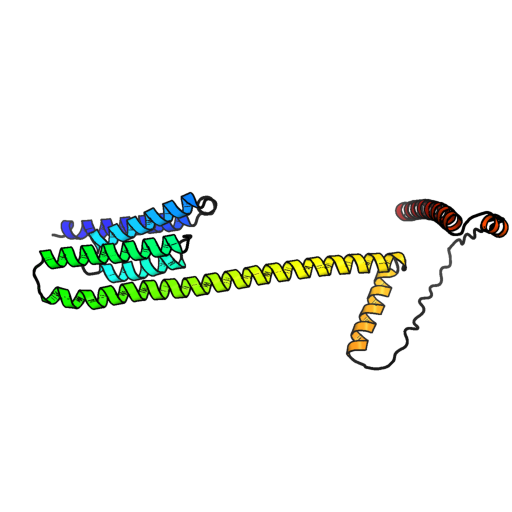EU A N 1
ATOM 1757 C CA . LEU A 1 227 ? -38.618 15.622 44.629 1.00 91.25 227 LEU A CA 1
ATOM 1758 C C . LEU A 1 227 ? -39.259 15.381 43.262 1.00 91.25 227 LEU A C 1
ATOM 1760 O O . LEU A 1 227 ? -40.100 14.504 43.080 1.00 91.25 227 LEU A O 1
ATOM 1764 N N . SER A 1 228 ? -38.799 16.129 42.257 1.00 93.50 228 SER A N 1
ATOM 1765 C CA . SER A 1 228 ? -39.096 15.793 40.865 1.00 93.50 228 SER A CA 1
ATOM 1766 C C . SER A 1 228 ? -38.355 14.511 40.461 1.00 93.50 228 SER A C 1
ATOM 1768 O O . SER A 1 228 ? -37.288 14.205 40.998 1.00 93.50 228 SER A O 1
ATOM 1770 N N . ALA A 1 229 ? -38.868 13.775 39.469 1.00 92.00 229 ALA A N 1
ATOM 1771 C CA . ALA A 1 229 ? -38.232 12.538 39.001 1.00 92.00 229 ALA A CA 1
ATOM 1772 C C . ALA A 1 229 ? -36.763 12.741 38.570 1.00 92.00 229 ALA A C 1
ATOM 1774 O O . ALA A 1 229 ? -35.913 11.900 38.848 1.00 92.00 229 ALA A O 1
ATOM 1775 N N . SER A 1 230 ? -36.447 13.877 37.935 1.00 92.38 230 SER A N 1
ATOM 1776 C CA . SER A 1 230 ? -35.071 14.229 37.557 1.00 92.38 230 SER A CA 1
ATOM 1777 C C . SER A 1 230 ? -34.182 14.442 38.783 1.00 92.38 230 SER A C 1
ATOM 1779 O O . SER A 1 230 ? -33.048 13.965 38.816 1.00 92.38 230 SER A O 1
ATOM 1781 N N . ASP A 1 231 ? -34.676 15.169 39.785 1.00 93.25 231 ASP A N 1
ATOM 1782 C CA . ASP A 1 231 ? -33.876 15.518 40.960 1.00 93.25 231 ASP A CA 1
ATOM 1783 C C . ASP A 1 231 ? -33.650 14.302 41.858 1.00 93.25 231 ASP A C 1
ATOM 1785 O O . ASP A 1 231 ? -32.533 14.092 42.320 1.00 93.25 231 ASP A O 1
ATOM 1789 N N . LEU A 1 232 ? -34.651 13.427 41.990 1.00 93.75 232 LEU A N 1
ATOM 1790 C CA . LEU A 1 232 ? -34.511 12.148 42.681 1.00 93.75 232 LEU A CA 1
ATOM 1791 C C . LEU A 1 232 ? -33.424 11.266 42.044 1.00 93.75 232 LEU A C 1
ATOM 1793 O O . LEU A 1 232 ? -32.568 10.739 42.754 1.00 93.75 232 LEU A O 1
ATOM 1797 N N . VAL A 1 233 ? -33.419 11.135 40.709 1.00 94.19 233 VAL A N 1
ATOM 1798 C CA . VAL A 1 233 ? -32.395 10.358 39.985 1.00 94.19 233 VAL A CA 1
ATOM 1799 C C . VAL A 1 233 ? -31.004 10.959 40.189 1.00 94.19 233 VAL A C 1
ATOM 1801 O O . VAL A 1 233 ? -30.051 10.217 40.416 1.00 94.19 233 VAL A O 1
ATOM 1804 N N . LYS A 1 234 ? -30.872 12.292 40.166 1.00 93.38 234 LYS A N 1
ATOM 1805 C CA . LYS A 1 234 ? -29.590 12.963 40.435 1.00 93.38 234 LYS A CA 1
ATOM 1806 C C . LYS A 1 234 ? -29.094 12.701 41.856 1.00 93.38 234 LYS A C 1
ATOM 1808 O O . LYS A 1 234 ? -27.935 12.329 42.019 1.00 93.38 234 LYS A O 1
ATOM 1813 N N . THR A 1 235 ? -29.957 12.855 42.862 1.00 92.38 235 THR A N 1
ATOM 1814 C CA . THR A 1 235 ? -29.602 12.617 44.269 1.00 92.38 235 THR A CA 1
ATOM 1815 C C . THR A 1 235 ? -29.195 11.162 44.507 1.00 92.38 235 THR A C 1
ATOM 1817 O O . THR A 1 235 ? -28.186 10.911 45.164 1.00 92.38 235 THR A O 1
ATOM 1820 N N . LEU A 1 236 ? -29.922 10.199 43.931 1.00 94.62 236 LEU A N 1
ATOM 1821 C CA . LEU A 1 236 ? -29.568 8.780 44.019 1.00 94.62 236 LEU A CA 1
ATOM 1822 C C . LEU A 1 236 ? -28.248 8.465 43.315 1.00 94.62 236 LEU A C 1
ATOM 1824 O O . LEU A 1 236 ? -27.425 7.745 43.870 1.00 94.62 236 LEU A O 1
ATOM 1828 N N . ASN A 1 237 ? -28.015 9.023 42.126 1.00 93.38 237 ASN A N 1
ATOM 1829 C CA . ASN A 1 237 ? -26.773 8.806 41.390 1.00 93.38 237 ASN A CA 1
ATOM 1830 C C . ASN A 1 237 ? -25.551 9.360 42.143 1.00 93.38 237 ASN A C 1
ATOM 1832 O O . ASN A 1 237 ? -24.491 8.741 42.130 1.00 93.38 237 ASN A O 1
ATOM 1836 N N . GLU A 1 238 ? -25.686 10.494 42.837 1.00 94.25 238 GLU A N 1
ATOM 1837 C CA . GLU A 1 238 ? -24.615 11.018 43.694 1.00 94.25 238 GLU A CA 1
ATOM 1838 C C . GLU A 1 238 ? -24.367 10.122 44.918 1.00 94.25 238 GLU A C 1
ATOM 1840 O O . GLU A 1 238 ? -23.216 9.820 45.240 1.00 94.25 238 GLU A O 1
ATOM 1845 N N . LEU A 1 239 ? -25.433 9.671 45.587 1.00 94.69 239 LEU A N 1
ATOM 1846 C CA . LEU A 1 239 ? -25.346 8.785 46.749 1.00 94.69 239 LEU A CA 1
ATOM 1847 C C . LEU A 1 239 ? -24.697 7.440 46.388 1.00 94.69 239 LEU A C 1
ATOM 1849 O O . LEU A 1 239 ? -23.737 7.033 47.043 1.00 94.69 239 LEU A O 1
ATOM 1853 N N . PHE A 1 240 ? -25.164 6.784 45.321 1.00 94.38 240 PHE A N 1
ATOM 1854 C CA . PHE A 1 240 ? -24.568 5.540 44.830 1.00 94.38 240 PHE A CA 1
ATOM 1855 C C . PHE A 1 240 ? -23.147 5.753 44.307 1.00 94.38 240 PHE A C 1
ATOM 1857 O O . PHE A 1 240 ? -22.267 4.972 44.648 1.00 94.38 240 PHE A O 1
ATOM 1864 N N . GLY A 1 241 ? -22.868 6.869 43.625 1.00 93.06 241 GLY A N 1
ATOM 1865 C CA . GLY A 1 241 ? -21.508 7.203 43.201 1.00 93.06 241 GLY A CA 1
ATOM 1866 C C . GLY A 1 241 ? -20.522 7.343 44.370 1.00 93.06 241 GLY A C 1
ATOM 1867 O O . GLY A 1 241 ? -19.370 6.924 44.260 1.00 93.06 241 GLY A O 1
ATOM 1868 N N . ARG A 1 242 ? -20.955 7.885 45.520 1.00 93.56 242 ARG A N 1
ATOM 1869 C CA . ARG A 1 242 ? -20.132 7.916 46.746 1.00 93.56 242 ARG A CA 1
ATOM 1870 C C . ARG A 1 242 ? -19.957 6.529 47.359 1.00 93.56 242 ARG A C 1
ATOM 1872 O O . ARG A 1 242 ? -18.864 6.218 47.831 1.00 93.56 242 ARG A O 1
ATOM 1879 N N . PHE A 1 243 ? -20.999 5.699 47.349 1.00 94.12 243 PHE A N 1
ATOM 1880 C CA . PHE A 1 243 ? -20.887 4.316 47.811 1.00 94.12 243 PHE A CA 1
ATOM 1881 C C . PHE A 1 243 ? -19.909 3.501 46.962 1.00 94.12 243 PHE A C 1
ATOM 1883 O O . PHE A 1 243 ? -19.068 2.813 47.538 1.00 94.12 243 PHE A O 1
ATOM 1890 N N . ASP A 1 244 ? -19.943 3.643 45.637 1.00 90.88 244 ASP A N 1
ATOM 1891 C CA . ASP A 1 244 ? -19.030 2.952 44.721 1.00 90.88 244 ASP A CA 1
ATOM 1892 C C . ASP A 1 244 ? -17.565 3.323 44.996 1.00 90.88 244 ASP A C 1
ATOM 1894 O O . ASP A 1 244 ? -16.700 2.450 45.076 1.00 90.88 244 ASP A O 1
ATOM 1898 N N . GLN A 1 245 ? -17.280 4.609 45.238 1.00 90.44 245 GLN A N 1
ATOM 1899 C CA . GLN A 1 245 ? -15.933 5.075 45.594 1.00 90.44 245 GLN A CA 1
ATOM 1900 C C . GLN A 1 245 ? -15.433 4.449 46.902 1.00 90.44 245 GLN A C 1
ATOM 1902 O O . GLN A 1 245 ? -14.299 3.971 46.970 1.00 90.44 245 GLN A O 1
ATOM 1907 N N . ILE A 1 246 ? -16.275 4.425 47.941 1.00 90.88 246 ILE A N 1
ATOM 1908 C CA . ILE A 1 246 ? -15.926 3.823 49.235 1.00 90.88 246 ILE A CA 1
ATOM 1909 C C . ILE A 1 246 ? -15.721 2.311 49.077 1.00 90.88 246 ILE A C 1
ATOM 1911 O O . ILE A 1 246 ? -14.743 1.768 49.593 1.00 90.88 246 ILE A O 1
ATOM 1915 N N . ALA A 1 247 ? -16.599 1.635 48.333 1.00 87.31 247 ALA A N 1
ATOM 1916 C CA . ALA A 1 247 ? -16.496 0.206 48.064 1.00 87.31 247 ALA A CA 1
ATOM 1917 C C . ALA A 1 247 ? -15.196 -0.141 47.325 1.00 87.31 247 ALA A C 1
ATOM 1919 O O . ALA A 1 247 ? -14.527 -1.111 47.683 1.00 87.31 247 ALA A O 1
ATOM 1920 N N . GLN A 1 248 ? -14.786 0.677 46.351 1.00 85.12 248 GLN A N 1
ATOM 1921 C CA . GLN A 1 248 ? -13.550 0.462 45.604 1.00 85.12 248 GLN A CA 1
ATOM 1922 C C . GLN A 1 248 ? -12.296 0.652 46.469 1.00 85.12 248 GLN A C 1
ATOM 1924 O O . GLN A 1 248 ? -11.353 -0.133 46.352 1.00 85.12 248 GLN A O 1
ATOM 1929 N N . VAL A 1 249 ? -12.293 1.634 47.380 1.00 85.94 249 VAL A N 1
ATOM 1930 C CA . VAL A 1 249 ? -11.209 1.812 48.364 1.00 85.94 249 VAL A CA 1
ATOM 1931 C C . VAL A 1 249 ? -11.121 0.604 49.294 1.00 85.94 249 VAL A C 1
ATOM 1933 O O . VAL A 1 249 ? -10.043 0.036 49.448 1.00 85.94 249 VAL A O 1
ATOM 1936 N N . ILE A 1 250 ? -12.250 0.169 49.864 1.00 80.94 250 ILE A N 1
ATOM 1937 C CA . ILE A 1 250 ? -12.305 -1.004 50.749 1.00 80.94 250 ILE A CA 1
ATOM 1938 C C . ILE A 1 250 ? -11.798 -2.254 50.021 1.00 80.94 250 ILE A C 1
ATOM 1940 O O . ILE A 1 250 ? -10.993 -3.003 50.577 1.00 80.94 250 ILE A O 1
ATOM 1944 N N . PHE A 1 251 ? -12.220 -2.454 48.770 1.00 76.06 251 PHE A N 1
ATOM 1945 C CA . PHE A 1 251 ? -11.776 -3.570 47.944 1.00 76.06 251 PHE A CA 1
ATOM 1946 C C . PHE A 1 251 ? -10.257 -3.544 47.733 1.00 76.06 251 PHE A C 1
ATOM 1948 O O . PHE A 1 251 ? -9.583 -4.537 47.992 1.00 76.06 251 PHE A O 1
ATOM 1955 N N . HIS A 1 252 ? -9.695 -2.400 47.342 1.00 72.50 252 HIS A N 1
ATOM 1956 C CA . HIS A 1 252 ? -8.257 -2.255 47.115 1.00 72.50 252 HIS A CA 1
ATOM 1957 C C . HIS A 1 252 ? -7.437 -2.442 48.405 1.00 72.50 252 HIS A C 1
ATOM 1959 O O . HIS A 1 252 ? -6.404 -3.107 48.385 1.00 72.50 252 HIS A O 1
ATOM 1965 N N . THR A 1 253 ? -7.897 -1.908 49.542 1.00 73.19 253 THR A N 1
ATOM 1966 C CA . THR A 1 253 ? -7.224 -2.057 50.845 1.00 73.19 253 THR A CA 1
ATOM 1967 C C . THR A 1 253 ? -7.229 -3.502 51.346 1.00 73.19 253 THR A C 1
ATOM 1969 O O . THR A 1 253 ? -6.227 -3.953 51.892 1.00 73.19 253 THR A O 1
ATOM 1972 N N . LEU A 1 254 ? -8.321 -4.244 51.148 1.00 64.81 254 LEU A N 1
ATOM 1973 C CA . LEU A 1 254 ? -8.404 -5.646 51.566 1.00 64.81 254 LEU A CA 1
ATOM 1974 C C . LEU A 1 254 ? -7.612 -6.591 50.652 1.00 64.81 254 LEU A C 1
ATOM 1976 O O . LEU A 1 254 ? -7.099 -7.589 51.144 1.00 64.81 254 LEU A O 1
ATOM 1980 N N . PHE A 1 255 ? -7.496 -6.288 49.353 1.00 57.72 255 PHE A N 1
ATOM 1981 C CA . PHE A 1 255 ? -6.885 -7.196 48.371 1.00 57.72 255 PHE A CA 1
ATOM 1982 C C . PHE A 1 255 ? -5.377 -6.981 48.149 1.00 57.72 255 PHE A C 1
ATOM 1984 O O . PHE A 1 255 ? -4.700 -7.907 47.719 1.00 57.72 255 PHE A O 1
ATOM 1991 N N . LEU A 1 256 ? -4.832 -5.789 48.430 1.00 51.88 256 LEU A N 1
ATOM 1992 C CA . LEU A 1 256 ? -3.384 -5.506 48.334 1.00 51.88 256 LEU A CA 1
ATOM 1993 C C . LEU A 1 256 ? -2.635 -5.620 49.668 1.00 51.88 256 LEU A C 1
ATOM 1995 O O . LEU A 1 256 ? -1.417 -5.471 49.700 1.00 51.88 256 LEU A O 1
ATOM 1999 N N . SER A 1 257 ? -3.350 -5.865 50.768 1.00 47.97 257 SER A N 1
ATOM 2000 C CA . SER A 1 257 ? -2.760 -6.089 52.094 1.00 47.97 257 SER A CA 1
ATOM 2001 C C . SER A 1 257 ? -2.492 -7.575 52.403 1.00 47.97 257 SER A C 1
ATOM 2003 O O . SER A 1 257 ? -2.080 -7.893 53.521 1.00 47.97 257 SER A O 1
ATOM 2005 N N . THR A 1 258 ? -2.718 -8.463 51.431 1.00 41.88 258 THR A N 1
ATOM 2006 C CA . THR A 1 258 ? -2.396 -9.903 51.427 1.00 41.88 258 THR A CA 1
ATOM 2007 C C . THR A 1 258 ? -1.479 -10.214 50.262 1.00 41.88 258 THR A C 1
ATOM 2009 O O . THR A 1 258 ? -0.511 -10.974 50.470 1.00 41.88 258 THR A O 1
#

Radius of gyration: 39.88 Å; chains: 1; bounding box: 93×44×104 Å

Secondary structure (DSSP, 8-state):
-HHHHHHHHHHHHHHHHHHHHHHHHHTSHHHHS-HHHHHHHHHHHHHHHHHHHHHH-GGGTHHHHHHHHHHHHHTS---HHHHHHHHHHHHHHHHHHHHHHHHHH--GGGSTTHHHHHHHHHHHHHHHHHHHHHHHHHHHHHHHHHHHHHHHHHHHHHHHHHHHHHHHHHS-HHHHHHHHHHHHHHHHHHTT---------------SS--------TTHHHHHHHS-HHHHHHHHHHHHHHHHHHHHHHHHHHHS--

InterPro domains:
  IPR001054 Adenylyl cyclase class-3/4/guanylyl cyclase [PF00211] (202-248)
  IPR001054 Adenylyl cyclase class-3/4/guanylyl cyclase [PS50125] (211-258)
  IPR029787 Nucleotide cyclase [G3DSA:3.30.70.1230] (151-252)
  IPR029787 Nucleotide cyclase [SSF55073] (199-248)
  IPR032628 Adenylate cyclase, N-terminal [PF16214] (68-186)

Foldseek 3Di:
DVVVVVVLVVVLVVLVVVLVVLLVVLPDPVQVVDPVSLLVSLVCSLVSQLCSLLVRVPPNSLVVLLVSLLCLLAPRPDDPVVSVVSLVVSLVVSLVSLVVVCVVVVDPVSVVVSVVSSVSSVVSNVVSNVVNVVVVVVVVVVVVVVVVVVVVVVVVVVVVVVVLVVLCVVDPPVCSVVVVVVVVVVVVVCVVDVDPDDPDDDDDDDDDDDDDDDDDDPPPPVVVVVDDPVVNVVVVCVVVVVVVVVVVVVVCVVPVVD

pLDDT: mean 81.74, std 12.53, range [41.88, 98.19]

Organism: NCBI:txid50390

Sequence (258 aa):
DLHKSILPVTAMSILTAALFLILLASHFPPVLESEAWALLSSLVLTAGVTAAMLLLAGRHAPLPLFALLIAIHTMLPLSRAVAMALSTIVTVAHLATSIAYRINDGVLTNYMQLIPETVMLISASCTGLYYRHMTEEAHRRTFVGTRTCIESRVKLECEKEQQEQLLLSVIPAYIAAEVKRSIMLKMAESCQEHSNRSFHEMYVQRHNNVSILYADIVNFTPLSEQLSASDLVKTLNELFGRFDQIAQVIFHTLFLST